Protein AF-A0AAD0M3Y9-F1 (afdb_monomer_lite)

Foldseek 3Di:
DPPPPQAFLLRLLLLLLVVCCVQQHDVQSCVQQNDSNNSSVVLSVLQVVLPFGSVLSNQLSVVVVVDPVLCNHPHDDSVLSNLSSVLCVVQPDDPQLVQCLVVVVVLCVVLPHPLNPVSPDSVSVSSSVNQSRVLSVVCVVLVDDNVLLVVLVVLQCVDPVCPNPHDDSVQSSLSSLCCVLVVHHRLNVLLVVLLDDDPPDDHQLLSVVLNVVLDPCQSYPDDVDPVSSVSSSVSSSVCSVDVDPVSVVPPPPCPPPPPPPDPPVVVVVPD

pLDDT: mean 76.74, std 16.17, range [32.31, 94.5]

Sequence (271 aa):
MNTVNEISLSQACTNISRQFLNRYGAAMFRKLYGEPSNYATELSGCLKRVGITGPEAESLQRWLLTGIKAFAEFPPSFENMVQMGQLLKNFPFTPAQQEILDFWRKVDAIFSQNYGRMWRGGDALIDTLQRERTWLTNLEEMGASREELEATLTKVRACVAFRSYPPNLEQFGDALTALRINDAPLVEDAWLQAISMKPGQAFHPLVKRARGTIGAFDLNVGERDRNSEMRFKQAYLELLRNPSMETLEDQEPTVPVAADYMDTASMLDRL

Radius of gyration: 28.24 Å; chains: 1; bounding box: 56×40×102 Å

Structure (mmCIF, N/CA/C/O backbone):
data_AF-A0AAD0M3Y9-F1
#
_entry.id   AF-A0AAD0M3Y9-F1
#
loop_
_atom_site.group_PDB
_atom_site.id
_atom_site.type_symbol
_atom_site.label_atom_id
_atom_site.label_alt_id
_atom_site.label_comp_id
_atom_site.label_asym_id
_atom_site.label_entity_id
_atom_site.label_seq_id
_atom_site.pdbx_PDB_ins_code
_atom_site.Cartn_x
_atom_site.Cartn_y
_atom_site.Cartn_z
_atom_site.occupancy
_atom_site.B_iso_or_equiv
_atom_site.auth_seq_id
_atom_site.auth_comp_id
_atom_site.auth_asym_id
_atom_site.auth_atom_id
_atom_site.pdbx_PDB_model_num
ATOM 1 N N . MET A 1 1 ? 24.913 27.158 -6.018 1.00 35.34 1 MET A N 1
ATOM 2 C CA . MET A 1 1 ? 23.904 26.669 -6.980 1.00 35.34 1 MET A CA 1
ATOM 3 C C . MET A 1 1 ? 24.470 25.423 -7.642 1.00 35.34 1 MET A C 1
ATOM 5 O O . MET A 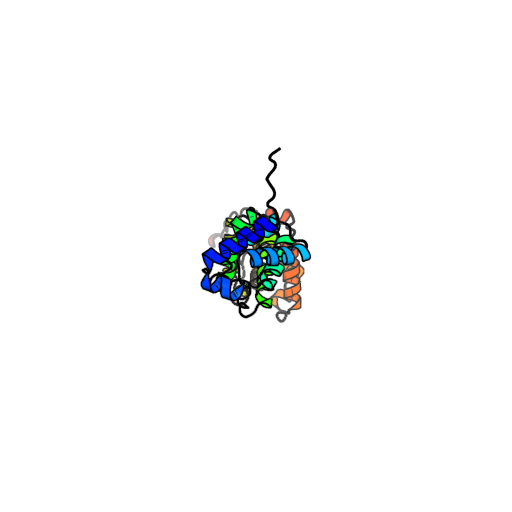1 1 ? 25.298 25.553 -8.531 1.00 35.34 1 MET A O 1
ATOM 9 N N . ASN A 1 2 ? 24.116 24.230 -7.155 1.00 32.31 2 ASN A N 1
ATOM 10 C CA . ASN A 1 2 ? 24.475 22.987 -7.840 1.00 32.31 2 ASN A CA 1
ATOM 11 C C . ASN A 1 2 ? 23.522 22.825 -9.024 1.00 32.31 2 ASN A C 1
ATOM 13 O O . ASN A 1 2 ? 22.359 22.482 -8.835 1.00 32.31 2 ASN A O 1
ATOM 17 N N . THR A 1 3 ? 23.998 23.106 -10.233 1.00 38.38 3 THR A N 1
ATOM 18 C CA . THR A 1 3 ? 23.341 22.668 -11.465 1.00 38.38 3 THR A CA 1
ATOM 19 C C . THR A 1 3 ? 23.450 21.149 -11.520 1.00 38.38 3 THR A C 1
ATOM 21 O O . THR A 1 3 ? 24.455 20.601 -11.972 1.00 38.38 3 THR A O 1
ATOM 24 N N . VAL A 1 4 ? 22.447 20.455 -10.986 1.00 51.84 4 VAL A N 1
ATOM 25 C CA . VAL A 1 4 ? 22.257 19.035 -11.272 1.00 51.84 4 VAL A CA 1
ATOM 26 C C . VAL A 1 4 ? 22.029 18.958 -12.780 1.00 51.84 4 VAL A C 1
ATOM 28 O O . VAL A 1 4 ? 21.064 19.527 -13.279 1.00 51.84 4 VAL A O 1
ATOM 31 N N . ASN A 1 5 ? 22.961 18.354 -13.521 1.00 56.31 5 ASN A N 1
ATOM 32 C CA . ASN A 1 5 ? 22.779 18.113 -14.951 1.00 56.31 5 ASN A CA 1
ATOM 33 C C . ASN A 1 5 ? 21.563 17.198 -15.116 1.00 56.31 5 ASN A C 1
ATOM 35 O O . ASN A 1 5 ? 21.659 15.995 -14.876 1.00 56.31 5 ASN A O 1
ATOM 39 N N . GLU A 1 6 ? 20.423 17.771 -15.494 1.00 77.88 6 GLU A N 1
ATOM 40 C CA . GLU A 1 6 ? 19.227 16.998 -15.798 1.00 77.88 6 GLU A CA 1
ATOM 41 C C . GLU A 1 6 ? 19.517 16.080 -16.989 1.00 77.88 6 GLU A C 1
ATOM 43 O O . GLU A 1 6 ? 19.933 16.515 -18.068 1.00 77.88 6 GLU A O 1
ATOM 48 N N . ILE A 1 7 ? 19.340 14.777 -16.782 1.00 88.38 7 ILE A N 1
ATOM 49 C CA . ILE A 1 7 ? 19.521 13.776 -17.828 1.00 88.38 7 ILE A CA 1
ATOM 50 C C . ILE A 1 7 ? 18.508 14.016 -18.952 1.00 88.38 7 ILE A C 1
ATOM 52 O O . ILE A 1 7 ? 17.321 14.229 -18.709 1.00 88.38 7 ILE A O 1
ATOM 56 N N . SER A 1 8 ? 18.955 13.967 -20.208 1.00 93.44 8 SER A N 1
ATOM 57 C CA . SER A 1 8 ? 18.037 14.061 -21.346 1.00 93.44 8 SER A CA 1
ATOM 58 C C . SER A 1 8 ? 17.221 12.773 -21.501 1.00 93.44 8 SER A C 1
ATOM 60 O O . SER A 1 8 ? 17.705 11.678 -21.208 1.00 93.44 8 SER A O 1
ATOM 62 N N . LEU A 1 9 ? 15.997 12.871 -22.034 1.00 92.44 9 LEU A N 1
ATOM 63 C CA . LEU A 1 9 ? 15.142 11.699 -22.279 1.00 92.44 9 LEU A CA 1
ATOM 64 C C . LEU A 1 9 ? 15.828 10.648 -23.167 1.00 92.44 9 LEU A C 1
ATOM 66 O O . LEU A 1 9 ? 15.751 9.453 -22.893 1.00 92.44 9 LEU A O 1
ATOM 70 N N . SER A 1 10 ? 16.553 11.095 -24.196 1.00 93.00 10 SER A N 1
ATOM 71 C CA . SER A 1 10 ? 17.326 10.214 -25.079 1.00 93.00 10 SER A CA 1
ATOM 72 C C . SER A 1 10 ? 18.419 9.454 -24.317 1.00 93.00 10 SER A C 1
ATOM 74 O O . SER A 1 10 ? 18.584 8.242 -24.485 1.00 93.00 10 SER A O 1
ATOM 76 N N . GLN A 1 11 ? 19.129 10.148 -23.421 1.00 93.62 11 GLN A N 1
ATOM 77 C CA . GLN A 1 11 ? 20.160 9.537 -22.589 1.00 93.62 11 GLN A CA 1
ATOM 78 C C . GLN A 1 11 ? 19.560 8.527 -21.601 1.00 93.62 11 GLN A C 1
ATOM 80 O O . GLN A 1 11 ? 20.089 7.423 -21.467 1.00 93.62 11 GLN A O 1
ATOM 85 N N . ALA A 1 12 ? 18.434 8.859 -20.963 1.00 91.88 12 ALA A N 1
ATOM 86 C CA . ALA A 1 12 ? 17.719 7.948 -20.071 1.00 91.88 12 ALA A CA 1
ATOM 87 C C . ALA A 1 12 ? 17.242 6.681 -20.810 1.00 91.88 12 ALA A C 1
ATOM 89 O O . ALA A 1 12 ? 17.493 5.565 -20.357 1.00 91.88 12 ALA A O 1
ATOM 90 N N . CYS A 1 13 ? 16.656 6.820 -22.005 1.00 93.81 13 CYS A N 1
ATOM 91 C CA . CYS A 1 13 ? 16.215 5.679 -22.819 1.00 93.81 13 CYS A CA 1
ATOM 92 C C . CYS A 1 13 ? 17.384 4.798 -23.286 1.00 93.81 13 CYS A C 1
ATOM 94 O O . CYS A 1 13 ? 17.273 3.571 -23.312 1.00 93.81 13 CYS A O 1
ATOM 96 N N . THR A 1 14 ? 18.529 5.406 -23.602 1.00 94.19 14 THR A N 1
ATOM 97 C CA . THR A 1 14 ? 19.763 4.675 -23.928 1.00 94.19 14 THR A CA 1
ATOM 98 C C . THR A 1 14 ? 20.259 3.861 -22.732 1.00 94.19 14 THR A C 1
ATOM 100 O O . THR A 1 14 ? 20.675 2.710 -22.888 1.00 94.19 14 THR A O 1
ATOM 103 N N . ASN A 1 15 ? 20.181 4.426 -21.526 1.00 93.00 15 ASN A N 1
ATOM 104 C CA . ASN A 1 15 ? 20.549 3.721 -20.303 1.00 93.00 15 ASN A CA 1
ATOM 105 C C . ASN A 1 15 ? 19.604 2.538 -20.023 1.00 93.00 15 ASN A C 1
ATOM 107 O O . ASN A 1 15 ? 20.089 1.444 -19.731 1.00 93.00 15 ASN A O 1
ATOM 111 N N . ILE A 1 16 ? 18.287 2.718 -20.190 1.00 90.94 16 ILE A N 1
ATOM 112 C CA . ILE A 1 16 ? 17.288 1.637 -20.085 1.00 90.94 16 ILE A CA 1
ATOM 113 C C . ILE A 1 16 ? 17.603 0.513 -21.082 1.00 90.94 16 ILE A C 1
ATOM 115 O O . ILE A 1 16 ? 17.679 -0.652 -20.693 1.00 90.94 16 ILE A O 1
ATOM 119 N N . SER A 1 17 ? 17.842 0.862 -22.352 1.00 92.50 17 SER A N 1
ATOM 120 C CA . SER A 1 17 ? 18.190 -0.088 -23.421 1.00 92.50 17 SER A CA 1
ATOM 121 C C . SER A 1 17 ? 19.399 -0.949 -23.049 1.00 92.50 17 SER A C 1
ATOM 123 O O . SER A 1 17 ? 19.336 -2.180 -23.061 1.00 92.50 17 SER A O 1
ATOM 125 N N . ARG A 1 18 ? 20.490 -0.304 -22.613 1.00 91.56 18 ARG A N 1
ATOM 126 C CA . ARG A 1 18 ? 21.714 -0.987 -22.171 1.00 91.56 18 ARG A CA 1
ATOM 127 C C . ARG A 1 18 ? 21.458 -1.919 -20.988 1.00 91.56 18 ARG A C 1
ATOM 129 O O . ARG A 1 18 ? 22.029 -3.003 -20.922 1.00 91.56 18 ARG A O 1
ATOM 136 N N . GLN A 1 19 ? 20.615 -1.515 -20.046 1.00 87.38 19 GLN A N 1
ATOM 137 C CA . GLN A 1 19 ? 20.316 -2.341 -18.881 1.00 87.38 19 GLN A CA 1
ATOM 138 C C . GLN A 1 19 ? 19.479 -3.563 -19.222 1.00 87.38 19 GLN A C 1
ATOM 140 O O . GLN A 1 19 ? 19.767 -4.647 -18.723 1.00 87.38 19 GLN A O 1
ATOM 145 N N . PHE A 1 20 ? 18.482 -3.418 -20.089 1.00 88.25 20 PHE A N 1
ATOM 146 C CA . PHE A 1 20 ? 17.705 -4.558 -20.564 1.00 88.25 20 PHE A CA 1
ATOM 147 C C . PHE A 1 20 ? 18.593 -5.533 -21.331 1.00 88.25 20 PHE A C 1
ATOM 149 O O . PHE A 1 20 ? 18.532 -6.737 -21.089 1.00 88.25 20 PHE A O 1
ATOM 156 N N . LEU A 1 21 ? 19.483 -5.016 -22.179 1.00 89.75 21 LEU A N 1
ATOM 157 C CA . LEU A 1 21 ? 20.470 -5.832 -22.873 1.00 89.75 21 LEU A CA 1
ATOM 158 C C . LEU A 1 21 ? 21.332 -6.647 -21.892 1.00 89.75 21 LEU A C 1
ATOM 160 O O . LEU A 1 21 ? 21.527 -7.843 -22.102 1.00 89.75 21 LEU A O 1
ATOM 164 N N . ASN A 1 22 ? 21.798 -6.023 -20.807 1.00 89.06 22 ASN A N 1
ATOM 165 C CA . ASN A 1 22 ? 22.599 -6.690 -19.778 1.00 89.06 22 ASN A CA 1
ATOM 166 C C . ASN A 1 22 ? 21.795 -7.714 -18.960 1.00 89.06 22 ASN A C 1
ATOM 168 O O . ASN A 1 22 ? 22.325 -8.766 -18.620 1.00 89.06 22 ASN A O 1
ATOM 172 N N . ARG A 1 23 ? 20.533 -7.411 -18.632 1.00 85.44 23 ARG A N 1
ATOM 173 C CA . ARG A 1 23 ? 19.686 -8.253 -17.773 1.00 85.44 23 ARG A CA 1
ATOM 174 C C . ARG A 1 23 ? 19.158 -9.493 -18.489 1.00 85.44 23 ARG A C 1
ATOM 176 O O . ARG A 1 23 ? 19.208 -10.578 -17.925 1.00 85.44 23 ARG A O 1
ATOM 183 N N . TYR A 1 24 ? 18.643 -9.330 -19.706 1.00 86.44 24 TYR A N 1
ATOM 184 C CA . TYR A 1 24 ? 17.972 -10.405 -20.452 1.00 86.44 24 TYR A CA 1
ATOM 185 C C . TYR A 1 24 ? 18.880 -11.060 -21.504 1.00 86.44 24 TYR A C 1
ATOM 187 O O . TYR A 1 24 ? 18.538 -12.092 -22.080 1.00 86.44 24 TYR A O 1
ATOM 195 N N . GLY A 1 25 ? 20.050 -10.469 -21.759 1.00 89.44 25 GLY A N 1
ATOM 196 C CA . GLY A 1 25 ? 21.014 -10.940 -22.743 1.00 89.44 25 GLY A CA 1
ATOM 197 C C . GLY A 1 25 ? 20.694 -10.505 -24.177 1.00 89.44 25 GLY A C 1
ATOM 198 O O . GLY A 1 25 ? 19.547 -10.272 -24.565 1.00 89.44 25 GLY A O 1
ATOM 199 N N . ALA A 1 26 ? 21.741 -10.434 -25.006 1.00 91.19 26 ALA A N 1
ATOM 200 C CA . ALA A 1 26 ? 21.662 -9.905 -26.370 1.00 91.19 26 ALA A CA 1
ATOM 201 C C . ALA A 1 26 ? 20.715 -10.675 -27.298 1.00 91.19 26 ALA A C 1
ATOM 203 O O . ALA A 1 26 ? 20.022 -10.062 -28.109 1.00 91.19 26 ALA A O 1
ATOM 204 N N . ALA A 1 27 ? 20.661 -12.003 -27.176 1.00 90.06 27 ALA A N 1
ATOM 205 C CA . ALA A 1 27 ? 19.817 -12.835 -28.028 1.00 90.06 27 ALA A CA 1
ATOM 206 C C . ALA A 1 27 ? 18.321 -12.590 -27.773 1.00 90.06 27 ALA A C 1
ATOM 208 O O . ALA A 1 27 ? 17.559 -12.386 -28.717 1.00 90.06 27 ALA A O 1
ATOM 209 N N . MET A 1 28 ? 17.906 -12.565 -26.502 1.00 87.56 28 MET A N 1
ATOM 210 C CA . MET A 1 28 ? 16.514 -12.301 -26.132 1.00 87.56 28 MET A CA 1
ATOM 211 C C . MET A 1 28 ? 16.130 -10.853 -26.436 1.00 87.56 28 MET A C 1
ATOM 213 O O . MET A 1 28 ? 15.077 -10.618 -27.022 1.00 87.56 28 MET A O 1
ATOM 217 N N . PHE A 1 29 ? 17.004 -9.899 -26.101 1.00 89.88 29 PHE A N 1
ATOM 218 C CA . PHE A 1 29 ? 16.763 -8.484 -26.364 1.00 89.88 29 PHE A CA 1
ATOM 219 C C . PHE A 1 29 ? 16.508 -8.228 -27.852 1.00 89.88 29 PHE A C 1
ATOM 221 O O . PHE A 1 29 ? 15.470 -7.676 -28.207 1.00 89.88 29 PHE A O 1
ATOM 228 N N . ARG A 1 30 ? 17.405 -8.691 -28.735 1.00 91.44 30 ARG A N 1
ATOM 229 C CA . ARG A 1 30 ? 17.252 -8.484 -30.183 1.00 91.44 30 ARG A CA 1
ATOM 230 C C . ARG A 1 30 ? 16.012 -9.159 -30.749 1.00 91.44 30 ARG A C 1
ATOM 232 O O . ARG A 1 30 ? 15.380 -8.607 -31.640 1.00 91.44 30 ARG A O 1
ATOM 239 N N . LYS A 1 31 ? 15.642 -10.328 -30.219 1.00 90.00 31 LYS A N 1
ATOM 240 C CA . LYS A 1 31 ? 14.425 -11.034 -30.635 1.00 90.00 31 LYS A CA 1
ATOM 241 C C . LYS A 1 31 ? 13.154 -10.233 -30.329 1.00 90.00 31 LYS A C 1
ATOM 243 O O . LYS A 1 31 ? 12.201 -10.321 -31.092 1.00 90.00 31 LYS A O 1
ATOM 248 N N . LEU A 1 32 ? 13.131 -9.502 -29.217 1.00 85.25 32 LEU A N 1
ATOM 249 C CA . LEU A 1 32 ? 11.937 -8.800 -28.738 1.00 85.25 32 LEU A CA 1
ATOM 250 C C . LEU A 1 32 ? 11.884 -7.331 -29.170 1.00 85.25 32 LEU A C 1
ATOM 252 O O . LEU A 1 32 ? 10.802 -6.820 -29.433 1.00 85.25 32 LEU A O 1
ATOM 256 N N . TYR A 1 33 ? 13.037 -6.669 -29.258 1.00 88.00 33 TYR A N 1
ATOM 257 C CA . TYR A 1 33 ? 13.138 -5.217 -29.440 1.00 88.00 33 TYR A CA 1
ATOM 258 C C . TYR A 1 33 ? 13.998 -4.794 -30.634 1.00 88.00 33 TYR A C 1
ATOM 260 O O . TYR A 1 33 ? 14.104 -3.604 -30.924 1.00 88.00 33 TYR A O 1
ATOM 268 N N . GLY A 1 34 ? 14.643 -5.739 -31.320 1.00 90.31 34 GLY A N 1
ATOM 269 C CA . GLY A 1 34 ? 15.602 -5.429 -32.375 1.00 90.31 34 GLY A CA 1
ATOM 270 C C . GLY A 1 34 ? 16.886 -4.792 -31.836 1.00 90.31 34 GLY A C 1
ATOM 271 O O . GLY A 1 34 ? 17.394 -5.155 -30.772 1.00 90.31 34 GLY A O 1
ATOM 272 N N . GLU A 1 35 ? 17.460 -3.863 -32.599 1.00 92.88 35 GLU A N 1
ATOM 273 C CA . GLU A 1 35 ? 18.745 -3.262 -32.240 1.00 92.88 35 GLU A CA 1
ATOM 274 C C . GLU A 1 35 ? 18.626 -2.272 -31.062 1.00 92.88 35 GLU A C 1
ATOM 276 O O . GLU A 1 35 ? 17.707 -1.447 -31.044 1.00 92.88 35 GLU A O 1
ATOM 281 N N . PRO A 1 36 ? 19.575 -2.276 -30.100 1.00 90.62 36 PRO A N 1
ATOM 282 C CA . PRO A 1 36 ? 19.512 -1.432 -28.900 1.00 90.62 36 PRO A CA 1
ATOM 283 C C . PRO A 1 36 ? 19.364 0.070 -29.165 1.00 90.62 36 PRO A C 1
ATOM 285 O O . PRO A 1 36 ? 18.693 0.763 -28.395 1.00 90.62 36 PRO A O 1
ATOM 288 N N . SER A 1 37 ? 19.984 0.577 -30.235 1.00 90.38 37 SER A N 1
ATOM 289 C CA . SER A 1 37 ? 19.863 1.978 -30.652 1.00 90.38 37 SER A CA 1
ATOM 290 C C . SER A 1 37 ? 18.444 2.306 -31.106 1.00 90.38 37 SER A C 1
ATOM 292 O O . SER A 1 37 ? 17.887 3.315 -30.683 1.00 90.38 37 SER A O 1
ATOM 294 N N . ASN A 1 38 ? 17.841 1.424 -31.906 1.00 92.19 38 ASN A N 1
ATOM 295 C CA . ASN A 1 38 ? 16.496 1.610 -32.441 1.00 92.19 38 ASN A CA 1
ATOM 296 C C . ASN A 1 38 ? 15.463 1.549 -31.316 1.00 92.19 38 ASN A C 1
ATOM 298 O O . ASN A 1 38 ? 14.618 2.435 -31.226 1.00 92.19 38 ASN A O 1
ATOM 302 N N . TYR A 1 39 ? 15.609 0.586 -30.400 1.00 92.44 39 TYR A N 1
ATOM 303 C CA . TYR A 1 39 ? 14.780 0.503 -29.200 1.00 92.44 39 TYR A CA 1
ATOM 304 C C . TYR A 1 39 ? 14.843 1.790 -28.366 1.00 92.44 39 TYR A C 1
ATOM 306 O O . TYR A 1 39 ? 13.808 2.312 -27.958 1.00 92.44 39 TYR A O 1
ATOM 314 N N . ALA A 1 40 ? 16.040 2.339 -28.124 1.00 92.94 40 ALA A N 1
ATOM 315 C CA . ALA A 1 40 ? 16.189 3.567 -27.341 1.00 92.94 40 ALA A CA 1
ATOM 316 C C . ALA A 1 40 ? 15.513 4.771 -28.021 1.00 92.94 40 ALA A C 1
ATOM 318 O O . ALA A 1 40 ? 14.865 5.578 -27.348 1.00 92.94 40 ALA A O 1
ATOM 319 N N . THR A 1 41 ? 15.633 4.886 -29.347 1.00 94.38 41 THR A N 1
ATOM 320 C CA . THR A 1 41 ? 14.965 5.931 -30.134 1.00 94.38 41 THR A CA 1
ATOM 321 C C . THR A 1 41 ? 13.446 5.784 -30.096 1.00 94.38 41 THR A C 1
ATOM 323 O O . THR A 1 41 ? 12.743 6.767 -29.855 1.00 94.38 41 THR A O 1
ATOM 326 N N . GLU A 1 42 ? 12.936 4.570 -30.287 1.00 93.81 42 GLU A N 1
ATOM 327 C CA . GLU A 1 42 ? 11.503 4.282 -30.269 1.00 93.81 42 GLU A CA 1
ATOM 328 C C . GLU A 1 42 ? 10.897 4.516 -28.880 1.00 93.81 42 GLU A C 1
ATOM 330 O O . GLU A 1 42 ? 9.892 5.219 -28.758 1.00 93.81 42 GLU A O 1
ATOM 335 N N . LEU A 1 43 ? 11.563 4.041 -27.820 1.00 93.38 43 LEU A N 1
ATOM 336 C CA . LEU A 1 43 ? 11.157 4.282 -26.435 1.00 93.38 43 LEU A CA 1
ATOM 337 C C . LEU A 1 43 ? 11.087 5.782 -26.141 1.00 93.38 43 LEU A C 1
ATOM 339 O O . LEU A 1 43 ? 10.083 6.259 -25.618 1.00 93.38 43 LEU A O 1
ATOM 343 N N . SER A 1 44 ? 12.120 6.535 -26.525 1.00 94.50 44 SER A N 1
ATOM 344 C CA . SER A 1 44 ? 12.159 7.992 -26.362 1.00 94.50 44 SER A CA 1
ATOM 345 C C . SER A 1 44 ? 10.979 8.670 -27.064 1.00 94.50 44 SER A C 1
ATOM 347 O O . SER A 1 44 ? 10.317 9.526 -26.477 1.00 94.50 44 SER A O 1
ATOM 349 N N . GLY A 1 45 ? 10.638 8.240 -28.285 1.00 93.06 45 GLY A N 1
ATOM 350 C CA . GLY A 1 45 ? 9.460 8.725 -29.009 1.00 93.06 45 GLY A CA 1
ATOM 351 C C . GLY A 1 45 ? 8.136 8.395 -28.310 1.00 93.06 45 GLY A C 1
ATOM 352 O O . GLY A 1 45 ? 7.248 9.245 -28.227 1.00 93.06 45 GLY A O 1
ATOM 353 N N . CYS A 1 46 ? 7.992 7.183 -27.775 1.00 92.81 46 CYS A N 1
ATOM 354 C CA . CYS A 1 46 ? 6.817 6.757 -27.011 1.00 92.81 46 CYS A CA 1
ATOM 355 C C . CYS A 1 46 ? 6.646 7.558 -25.713 1.00 92.81 46 CYS A C 1
ATOM 357 O O . CYS A 1 46 ? 5.579 8.128 -25.490 1.00 92.81 46 CYS A O 1
ATOM 359 N N . LEU A 1 47 ? 7.700 7.673 -24.903 1.00 93.25 47 LEU A N 1
ATOM 360 C CA . LEU A 1 47 ? 7.678 8.413 -23.639 1.00 93.25 47 LEU A CA 1
ATOM 361 C C . LEU A 1 47 ? 7.453 9.917 -23.865 1.00 93.25 47 LEU A C 1
ATOM 363 O O . LEU A 1 47 ? 6.654 10.542 -23.168 1.00 93.25 47 LEU A O 1
ATOM 367 N N . LYS A 1 48 ? 8.064 10.500 -24.905 1.00 93.75 48 LYS A N 1
ATOM 368 C CA . LYS A 1 48 ? 7.859 11.912 -25.258 1.00 93.75 48 LYS A CA 1
ATOM 369 C C . LYS A 1 48 ? 6.400 12.220 -25.607 1.00 93.75 48 LYS A C 1
ATOM 371 O O . LYS A 1 48 ? 5.901 13.275 -25.224 1.00 93.75 48 LYS A O 1
ATOM 376 N N . ARG A 1 49 ? 5.704 11.315 -26.309 1.00 92.56 49 ARG A N 1
ATOM 377 C CA . ARG A 1 49 ? 4.289 11.497 -26.696 1.00 92.56 49 ARG A CA 1
ATOM 378 C C . ARG A 1 49 ? 3.345 11.592 -25.499 1.00 92.56 49 ARG A C 1
ATOM 380 O O . ARG A 1 49 ? 2.351 12.301 -25.583 1.00 92.56 49 ARG A O 1
ATOM 387 N N . VAL A 1 50 ? 3.670 10.928 -24.394 1.00 90.31 50 VAL A N 1
ATOM 388 C CA . VAL A 1 50 ? 2.900 11.002 -23.140 1.00 90.31 50 VAL A CA 1
ATOM 389 C C . VAL A 1 50 ? 3.446 12.053 -22.164 1.00 90.31 50 VAL A C 1
ATOM 391 O O . VAL A 1 50 ? 3.022 12.132 -21.011 1.00 90.31 50 VAL A O 1
ATOM 394 N N . GLY A 1 51 ? 4.379 12.889 -22.629 1.00 90.56 51 GLY A N 1
ATOM 395 C CA . GLY A 1 51 ? 4.940 13.998 -21.868 1.00 90.56 51 GLY A CA 1
ATOM 396 C C . GLY A 1 51 ? 5.869 13.569 -20.736 1.00 90.56 51 GLY A C 1
ATOM 397 O O . GLY A 1 51 ? 5.919 14.280 -19.735 1.00 90.56 51 GLY A O 1
ATOM 398 N N . ILE A 1 52 ? 6.549 12.425 -20.863 1.00 91.31 52 ILE A N 1
ATOM 399 C CA . ILE A 1 52 ? 7.539 11.973 -19.880 1.00 91.31 52 ILE A CA 1
ATOM 400 C C . ILE A 1 52 ? 8.879 12.680 -20.107 1.00 91.31 52 ILE A C 1
ATOM 402 O O . ILE A 1 52 ? 9.367 12.764 -21.238 1.00 91.31 52 ILE A O 1
ATOM 406 N N . THR A 1 53 ? 9.479 13.179 -19.030 1.00 91.56 53 THR A N 1
ATOM 407 C CA . THR A 1 53 ? 10.764 13.891 -19.034 1.00 91.56 53 THR A CA 1
ATOM 408 C C . THR A 1 53 ? 11.955 12.950 -18.813 1.00 91.56 53 THR A C 1
ATOM 410 O O . THR A 1 53 ? 11.807 11.771 -18.490 1.00 91.56 53 THR A O 1
ATOM 413 N N . GLY A 1 54 ? 13.176 13.454 -19.009 1.00 89.06 54 GLY A N 1
ATOM 414 C CA . GLY A 1 54 ? 14.391 12.674 -18.756 1.00 89.06 54 GLY A CA 1
ATOM 415 C C . GLY A 1 54 ? 14.539 12.204 -17.300 1.00 89.06 54 GLY A C 1
ATOM 416 O O . GLY A 1 54 ? 14.762 11.008 -17.105 1.00 89.06 54 GLY A O 1
ATOM 417 N N . PRO A 1 55 ? 14.342 13.070 -16.287 1.00 88.44 55 PRO A N 1
ATOM 418 C CA . PRO A 1 55 ? 14.338 12.658 -14.878 1.00 88.44 55 PRO A CA 1
ATOM 419 C C . PRO A 1 55 ? 13.266 11.610 -14.531 1.00 88.44 55 PRO A C 1
ATOM 421 O O . PRO A 1 55 ? 13.509 10.690 -13.746 1.00 88.44 55 PRO A O 1
ATOM 424 N N . GLU A 1 56 ? 12.084 11.695 -15.144 1.00 87.44 56 GLU A N 1
ATOM 425 C CA . GLU A 1 56 ? 11.019 10.695 -14.974 1.00 87.44 56 GLU A CA 1
ATOM 426 C C . GLU A 1 56 ? 11.402 9.347 -15.609 1.00 87.44 56 GLU A C 1
ATOM 428 O O . GLU A 1 56 ? 11.203 8.291 -15.007 1.00 87.44 56 GLU A O 1
ATOM 433 N N . ALA A 1 57 ? 12.026 9.363 -16.791 1.00 89.00 57 ALA A N 1
ATOM 434 C CA . ALA A 1 57 ? 12.545 8.155 -17.432 1.00 89.00 57 ALA A CA 1
ATOM 435 C C . ALA A 1 57 ? 13.722 7.534 -16.654 1.00 89.00 57 ALA A C 1
ATOM 437 O O . ALA A 1 57 ? 13.862 6.312 -16.606 1.00 89.00 57 ALA A O 1
ATOM 438 N N . GLU A 1 58 ? 14.553 8.345 -16.001 1.00 87.25 58 GLU A N 1
ATOM 439 C CA . GLU A 1 58 ? 15.591 7.854 -15.092 1.00 87.25 58 GLU A CA 1
ATOM 440 C C . GLU A 1 58 ? 14.983 7.207 -13.837 1.00 87.25 58 GLU A C 1
ATOM 442 O O . GLU A 1 58 ? 15.434 6.148 -13.397 1.00 87.25 58 GLU A O 1
ATOM 447 N N . SER A 1 59 ? 13.911 7.784 -13.293 1.00 81.44 59 SER A N 1
ATOM 448 C CA . SER A 1 59 ? 13.142 7.165 -12.206 1.00 81.44 59 SER A CA 1
ATOM 449 C C . SER A 1 59 ? 12.541 5.819 -12.633 1.00 81.44 59 SER A C 1
ATOM 451 O O . SER A 1 59 ? 12.647 4.838 -11.893 1.00 81.44 59 SER A O 1
ATOM 453 N N . LEU A 1 60 ? 12.006 5.728 -13.859 1.00 83.62 60 LEU A N 1
ATOM 454 C CA . LEU A 1 60 ? 11.533 4.471 -14.456 1.00 83.62 60 LEU A CA 1
ATOM 455 C C . LEU A 1 60 ? 12.645 3.426 -14.544 1.00 83.62 60 LEU A C 1
ATOM 457 O O . LEU A 1 60 ? 12.449 2.275 -14.152 1.00 83.62 60 LEU A O 1
ATOM 461 N N . GLN A 1 61 ? 13.829 3.832 -14.996 1.00 82.19 61 GLN A N 1
ATOM 462 C CA . GLN A 1 61 ? 15.005 2.973 -15.045 1.00 82.19 61 GLN A CA 1
ATOM 463 C C . GLN A 1 61 ? 15.364 2.420 -13.658 1.00 82.19 61 GLN A C 1
ATOM 465 O O . GLN A 1 61 ? 15.501 1.207 -13.498 1.00 82.19 61 GLN A O 1
ATOM 470 N N . ARG A 1 62 ? 15.499 3.286 -12.643 1.00 77.69 62 ARG A N 1
ATOM 471 C CA . ARG A 1 62 ? 15.838 2.865 -11.270 1.00 77.69 62 ARG A CA 1
ATOM 472 C C . ARG A 1 62 ? 14.809 1.889 -10.710 1.00 77.69 62 ARG A C 1
ATOM 474 O O . ARG A 1 62 ? 15.176 0.920 -10.054 1.00 77.69 62 ARG A O 1
ATOM 481 N N . TRP A 1 63 ? 13.535 2.096 -11.011 1.00 73.81 63 TRP A N 1
ATOM 482 C CA . TRP A 1 63 ? 12.474 1.223 -10.530 1.00 73.81 63 TRP A CA 1
ATOM 483 C C . TRP A 1 63 ? 12.464 -0.157 -11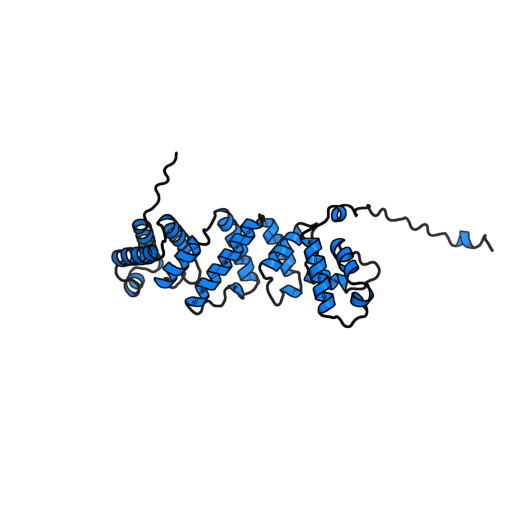.202 1.00 73.81 63 TRP A C 1
ATOM 485 O O . TRP A 1 63 ? 12.279 -1.180 -10.544 1.00 73.81 63 TRP A O 1
ATOM 495 N N . LEU A 1 64 ? 12.775 -0.228 -12.497 1.00 71.81 64 LEU A N 1
ATOM 496 C CA . LEU A 1 64 ? 12.987 -1.510 -13.176 1.00 71.81 64 LEU A CA 1
ATOM 497 C C . LEU A 1 64 ? 14.163 -2.298 -12.558 1.00 71.81 64 LEU A C 1
ATOM 499 O O . LEU A 1 64 ? 14.147 -3.535 -12.549 1.00 71.81 64 LEU A O 1
ATOM 503 N N . LEU A 1 65 ? 15.160 -1.601 -11.996 1.00 64.44 65 LEU A N 1
ATOM 504 C CA . LEU A 1 65 ? 16.314 -2.198 -11.309 1.00 64.44 65 LEU A CA 1
ATOM 505 C C . LEU A 1 65 ? 16.004 -2.700 -9.897 1.00 64.44 65 LEU A C 1
ATOM 507 O O . LEU A 1 65 ? 16.568 -3.716 -9.500 1.00 64.44 65 LEU A O 1
ATOM 511 N N . THR A 1 66 ? 15.089 -2.062 -9.159 1.00 63.16 66 THR A N 1
ATOM 512 C CA . THR A 1 66 ? 14.674 -2.528 -7.818 1.00 63.16 66 THR A CA 1
ATOM 513 C C . THR A 1 66 ? 13.761 -3.759 -7.856 1.00 63.16 66 THR A C 1
ATOM 515 O O . THR A 1 66 ? 13.311 -4.244 -6.811 1.00 63.16 66 THR A O 1
ATOM 518 N N . GLY A 1 67 ? 13.557 -4.314 -9.055 1.00 53.88 67 GLY A N 1
ATOM 519 C CA . GLY A 1 67 ? 13.081 -5.671 -9.267 1.00 53.88 67 GLY A CA 1
ATOM 520 C C . GLY A 1 67 ? 11.576 -5.796 -9.103 1.00 53.88 67 GLY A C 1
ATOM 521 O O . GLY A 1 67 ? 11.104 -6.441 -8.169 1.00 53.88 67 GLY A O 1
ATOM 522 N N . ILE A 1 68 ? 10.815 -5.252 -10.052 1.00 61.22 68 ILE A N 1
ATOM 523 C CA . ILE A 1 68 ? 9.432 -5.696 -10.252 1.00 61.22 68 ILE A CA 1
ATOM 524 C C . ILE A 1 68 ? 9.505 -7.180 -10.631 1.00 61.22 68 ILE A C 1
ATOM 526 O O . ILE A 1 68 ? 10.030 -7.517 -11.693 1.00 61.22 68 ILE A O 1
ATOM 530 N N . LYS A 1 69 ? 9.017 -8.076 -9.761 1.00 61.75 69 LYS A N 1
ATOM 531 C CA . LYS A 1 69 ? 9.136 -9.536 -9.947 1.00 61.75 69 LYS A CA 1
ATOM 532 C C . LYS A 1 69 ? 8.609 -10.014 -11.307 1.00 61.75 69 LYS A C 1
ATOM 534 O O . LYS A 1 69 ? 9.218 -10.907 -11.884 1.00 61.75 69 LYS A O 1
ATOM 539 N N . ALA A 1 70 ? 7.561 -9.385 -11.852 1.00 62.28 70 ALA A N 1
ATOM 540 C CA . ALA A 1 70 ? 7.059 -9.676 -13.204 1.00 62.28 70 ALA A CA 1
ATOM 541 C C . ALA A 1 70 ? 8.126 -9.576 -14.296 1.00 62.28 70 ALA A C 1
ATOM 543 O O . ALA A 1 70 ? 8.103 -10.350 -15.247 1.00 62.28 70 ALA A O 1
ATOM 544 N N . PHE A 1 71 ? 9.058 -8.632 -14.151 1.00 70.19 71 PHE A N 1
ATOM 545 C CA . PHE A 1 71 ? 10.119 -8.381 -15.119 1.00 70.19 71 PHE A CA 1
ATOM 546 C C . PHE A 1 71 ? 11.460 -8.970 -14.680 1.00 70.19 71 PHE A C 1
ATOM 548 O O . PHE A 1 71 ? 12.521 -8.591 -15.168 1.00 70.19 71 PHE A O 1
ATOM 555 N N . ALA A 1 72 ? 11.450 -9.898 -13.721 1.00 67.38 72 ALA A N 1
ATOM 556 C CA . ALA A 1 72 ? 12.648 -10.657 -13.402 1.00 67.38 72 ALA A CA 1
ATOM 557 C C . ALA A 1 72 ? 13.045 -11.575 -14.559 1.00 67.38 72 ALA A C 1
ATOM 559 O O . ALA A 1 72 ? 14.223 -11.637 -14.903 1.00 67.38 72 ALA A O 1
ATOM 560 N N . GLU A 1 73 ? 12.051 -12.221 -15.165 1.00 67.31 73 GLU A N 1
ATOM 561 C CA . GLU A 1 73 ? 12.240 -13.267 -16.170 1.00 67.31 73 GLU A CA 1
ATOM 562 C C . GLU A 1 73 ? 11.977 -12.768 -17.595 1.00 67.31 73 GLU A C 1
ATOM 564 O O . GLU A 1 73 ? 12.702 -13.141 -18.516 1.00 67.31 73 GLU A O 1
ATOM 569 N N . PHE A 1 74 ? 10.981 -11.891 -17.780 1.00 73.81 74 PHE A N 1
ATOM 570 C CA . PHE A 1 74 ? 10.572 -11.393 -19.094 1.00 73.81 74 PHE A CA 1
ATOM 571 C C . PHE A 1 74 ? 10.643 -9.869 -19.164 1.00 73.81 74 PHE A C 1
ATOM 573 O O . PHE A 1 74 ? 10.212 -9.195 -18.232 1.00 73.81 74 PHE A O 1
ATOM 580 N N . PRO A 1 75 ? 11.143 -9.290 -20.260 1.00 75.88 75 PRO A N 1
ATOM 581 C CA . PRO A 1 75 ? 11.233 -7.845 -20.368 1.00 75.88 75 PRO A CA 1
ATOM 582 C C . PRO A 1 75 ? 9.857 -7.201 -20.663 1.00 75.88 75 PRO A C 1
ATOM 584 O O . PRO A 1 75 ? 9.003 -7.823 -21.301 1.00 75.88 75 PRO A O 1
ATOM 587 N N . PRO A 1 76 ? 9.607 -5.961 -20.196 1.00 80.81 76 PRO A N 1
ATOM 588 C CA . PRO A 1 76 ? 8.334 -5.260 -20.398 1.00 80.81 76 PRO A CA 1
ATOM 589 C C . PRO A 1 76 ? 8.123 -4.813 -21.853 1.00 80.81 76 PRO A C 1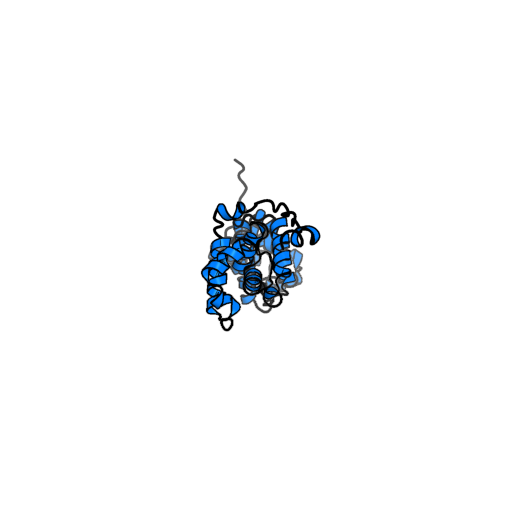
ATOM 591 O O . PRO A 1 76 ? 9.063 -4.383 -22.520 1.00 80.81 76 PRO A O 1
ATOM 594 N N . SER A 1 77 ? 6.883 -4.836 -22.349 1.00 83.94 77 SER A N 1
ATOM 595 C CA . SER A 1 77 ? 6.545 -4.241 -23.654 1.00 83.94 77 SER A CA 1
ATOM 596 C C . SER A 1 77 ? 6.702 -2.709 -23.639 1.00 83.94 77 SER A C 1
ATOM 598 O O . SER A 1 77 ? 6.743 -2.087 -22.576 1.00 83.94 77 SER A O 1
ATOM 600 N N . PHE A 1 78 ? 6.740 -2.073 -24.816 1.00 83.50 78 PHE A N 1
ATOM 601 C CA . PHE A 1 78 ? 6.715 -0.606 -24.911 1.00 83.50 78 PHE A CA 1
ATOM 602 C C . PHE A 1 78 ? 5.478 0.007 -24.252 1.00 83.50 78 PHE A C 1
ATOM 604 O O . PHE A 1 78 ? 5.577 1.049 -23.612 1.00 83.50 78 PHE A O 1
ATOM 611 N N . GLU A 1 79 ? 4.329 -0.650 -24.384 1.00 83.00 79 GLU A N 1
ATOM 612 C CA . GLU A 1 79 ? 3.086 -0.231 -23.742 1.00 83.00 79 GLU A CA 1
ATOM 613 C C . GLU A 1 79 ? 3.219 -0.244 -22.216 1.00 83.00 79 GLU A C 1
ATOM 615 O O . GLU A 1 79 ? 2.967 0.780 -21.580 1.00 83.00 79 GLU A O 1
ATOM 620 N N . ASN A 1 80 ? 3.755 -1.330 -21.646 1.00 80.81 80 ASN A N 1
ATOM 621 C CA . ASN A 1 80 ? 4.036 -1.410 -20.212 1.00 80.81 80 ASN A CA 1
ATOM 622 C C . ASN A 1 80 ? 4.987 -0.283 -19.781 1.00 80.81 80 ASN A C 1
ATOM 624 O O . ASN A 1 80 ? 4.780 0.341 -18.746 1.00 80.81 80 ASN A O 1
ATOM 628 N N . MET A 1 81 ? 6.030 -0.000 -20.570 1.00 84.94 81 MET A N 1
ATOM 629 C CA . MET A 1 81 ? 6.994 1.070 -20.281 1.00 84.94 81 MET A CA 1
ATOM 630 C C . MET A 1 81 ? 6.343 2.458 -20.268 1.00 84.94 81 MET A C 1
ATOM 632 O O . MET A 1 81 ? 6.655 3.270 -19.398 1.00 84.94 81 MET A O 1
ATOM 636 N N . VAL A 1 82 ? 5.427 2.725 -21.200 1.00 86.25 82 VAL A N 1
ATOM 637 C CA . VAL A 1 82 ? 4.666 3.980 -21.259 1.00 86.25 82 VAL A CA 1
ATOM 638 C C . VAL A 1 82 ? 3.727 4.106 -20.062 1.00 86.25 82 VAL A C 1
ATOM 640 O O . VAL A 1 82 ? 3.760 5.129 -19.380 1.00 86.25 82 VAL A O 1
ATOM 643 N N . GLN A 1 83 ? 2.945 3.068 -19.767 1.00 82.31 83 GLN A N 1
ATOM 644 C CA . GLN A 1 83 ? 2.003 3.056 -18.644 1.00 82.31 83 GLN A CA 1
ATOM 645 C C . GLN A 1 83 ? 2.729 3.208 -17.296 1.00 82.31 83 GLN A C 1
ATOM 647 O O . GLN A 1 83 ? 2.338 4.022 -16.460 1.00 82.31 83 GLN A O 1
ATOM 652 N N . MET A 1 84 ? 3.844 2.495 -17.102 1.00 80.19 84 MET A N 1
ATOM 653 C CA . MET A 1 84 ? 4.706 2.639 -15.922 1.00 80.19 84 MET A CA 1
ATOM 654 C C . MET A 1 84 ? 5.329 4.032 -15.819 1.00 80.19 84 MET A C 1
ATOM 656 O O . MET A 1 84 ? 5.433 4.590 -14.729 1.00 80.19 84 MET A O 1
ATOM 660 N N . GLY A 1 85 ? 5.745 4.610 -16.943 1.00 84.44 85 GLY A N 1
ATOM 661 C CA . GLY A 1 85 ? 6.279 5.963 -16.970 1.00 84.44 85 GLY A CA 1
ATOM 662 C C . GLY A 1 85 ? 5.232 7.018 -16.595 1.00 84.44 85 GLY A C 1
ATOM 663 O O . GLY A 1 85 ? 5.520 7.908 -15.799 1.00 84.44 85 GLY A O 1
ATOM 664 N N . GLN A 1 86 ? 3.998 6.892 -17.093 1.00 84.00 86 GLN A N 1
ATOM 665 C CA . GLN A 1 86 ? 2.880 7.761 -16.700 1.00 84.00 86 GLN A CA 1
ATOM 666 C C . GLN A 1 86 ? 2.544 7.611 -15.215 1.00 84.00 86 GLN A C 1
ATOM 668 O O . GLN A 1 86 ? 2.287 8.602 -14.534 1.00 84.00 86 GLN A O 1
ATOM 673 N N . LEU A 1 87 ? 2.594 6.379 -14.702 1.00 78.00 87 LEU A N 1
ATOM 674 C CA . LEU A 1 87 ? 2.395 6.102 -13.287 1.00 78.00 87 LEU A CA 1
ATOM 675 C C . LEU A 1 87 ? 3.419 6.837 -12.417 1.00 78.00 87 LEU A C 1
ATOM 677 O O . LEU A 1 87 ? 3.037 7.521 -11.476 1.00 78.00 87 LEU A O 1
ATOM 681 N N . LEU A 1 88 ? 4.706 6.717 -12.744 1.00 76.44 88 LEU A N 1
ATOM 682 C CA . LEU A 1 88 ? 5.790 7.358 -11.994 1.00 76.44 88 LEU A CA 1
ATOM 683 C C . LEU A 1 88 ? 5.758 8.880 -12.086 1.00 76.44 88 LEU A C 1
ATOM 685 O O . LEU A 1 88 ? 6.140 9.557 -11.140 1.00 76.44 88 LEU A O 1
ATOM 689 N N . LYS A 1 89 ? 5.296 9.418 -13.214 1.00 82.88 89 LYS A N 1
ATOM 690 C CA . LYS A 1 89 ? 5.074 10.853 -13.366 1.00 82.88 89 LYS A CA 1
ATOM 691 C C . LYS A 1 89 ? 3.979 11.359 -12.425 1.00 82.88 89 LYS A C 1
ATOM 693 O O . LYS A 1 89 ? 4.141 12.406 -11.810 1.00 82.88 89 LYS A O 1
ATOM 698 N N . ASN A 1 90 ? 2.875 10.622 -12.314 1.00 78.88 90 ASN A N 1
ATOM 699 C CA . ASN A 1 90 ? 1.747 11.006 -11.463 1.00 78.88 90 ASN A CA 1
ATOM 700 C C . ASN A 1 90 ? 2.012 10.725 -9.974 1.00 78.88 90 ASN A C 1
ATOM 702 O O . ASN A 1 90 ? 1.492 11.433 -9.119 1.00 78.88 90 ASN A O 1
ATOM 706 N N . PHE A 1 91 ? 2.823 9.707 -9.676 1.00 72.44 91 PHE A N 1
ATOM 707 C CA . PHE A 1 91 ? 3.168 9.262 -8.326 1.00 72.44 91 PHE A CA 1
ATOM 708 C C . PHE A 1 91 ? 4.688 9.046 -8.220 1.00 72.44 91 PHE A C 1
ATOM 710 O O . PHE A 1 91 ? 5.161 7.902 -8.300 1.00 72.44 91 PHE A O 1
ATOM 717 N N . PRO A 1 92 ? 5.476 10.132 -8.101 1.00 73.12 92 PRO A N 1
ATOM 718 C CA . PRO A 1 92 ? 6.930 10.050 -8.056 1.00 73.12 92 PRO A CA 1
ATOM 719 C C . PRO A 1 92 ? 7.406 9.330 -6.796 1.00 73.12 92 PRO A C 1
ATOM 721 O O . PRO A 1 92 ? 6.844 9.490 -5.714 1.00 73.12 92 PRO A O 1
ATOM 724 N N . PHE A 1 93 ? 8.474 8.544 -6.941 1.00 71.69 93 PHE A N 1
ATOM 725 C CA . PHE A 1 93 ? 9.052 7.809 -5.825 1.00 71.69 93 PHE A CA 1
ATOM 726 C C . PHE A 1 93 ? 9.973 8.701 -5.003 1.00 71.69 93 PHE A C 1
ATOM 728 O O . PHE A 1 93 ? 11.000 9.170 -5.503 1.00 71.69 93 PHE A O 1
ATOM 735 N N . THR A 1 94 ? 9.614 8.928 -3.746 1.00 76.00 94 THR A N 1
ATOM 736 C CA . THR A 1 94 ? 10.409 9.750 -2.832 1.00 76.00 94 THR A CA 1
ATOM 737 C C . THR A 1 94 ? 11.434 8.891 -2.078 1.00 76.00 94 THR A C 1
ATOM 739 O O . THR A 1 94 ? 11.261 7.674 -1.947 1.00 76.00 94 THR A O 1
ATOM 742 N N . PRO A 1 95 ? 12.519 9.488 -1.548 1.00 77.88 95 PRO A N 1
ATOM 743 C CA . PRO A 1 95 ? 13.435 8.780 -0.654 1.00 77.88 95 PRO A CA 1
ATOM 744 C C . PRO A 1 95 ? 12.729 8.158 0.560 1.00 77.88 95 PRO A C 1
ATOM 746 O O . PRO A 1 95 ? 13.063 7.040 0.935 1.00 77.88 95 PRO A O 1
ATOM 749 N N . ALA A 1 96 ? 11.706 8.820 1.113 1.00 76.50 96 ALA A N 1
ATOM 750 C CA . ALA A 1 96 ? 10.917 8.284 2.222 1.00 76.50 96 ALA A CA 1
ATOM 751 C C . ALA A 1 96 ? 10.163 7.003 1.820 1.00 76.50 96 ALA A C 1
ATOM 753 O O . ALA A 1 96 ? 10.193 6.008 2.541 1.00 76.50 96 ALA A O 1
ATOM 754 N N . GLN A 1 97 ? 9.574 6.967 0.618 1.00 77.31 97 GLN A N 1
ATOM 755 C CA . GLN A 1 97 ? 8.917 5.761 0.099 1.00 77.31 97 GLN A CA 1
ATOM 756 C C . GLN A 1 97 ? 9.893 4.586 -0.094 1.00 77.31 97 GLN A C 1
ATOM 758 O O . GLN A 1 97 ? 9.493 3.428 0.042 1.00 77.31 97 GLN A O 1
ATOM 763 N N . GLN A 1 98 ? 11.177 4.849 -0.369 1.00 76.69 98 GLN A N 1
ATOM 764 C CA . GLN A 1 98 ? 12.208 3.807 -0.471 1.00 76.69 98 GLN A CA 1
ATOM 765 C C . GLN A 1 98 ? 12.455 3.099 0.866 1.00 76.69 98 GLN A C 1
ATOM 767 O O . GLN A 1 98 ? 12.717 1.894 0.866 1.00 76.69 98 GLN A O 1
ATOM 772 N N . GLU A 1 99 ? 12.348 3.818 1.984 1.00 79.50 99 GLU A N 1
ATOM 773 C CA . GLU A 1 99 ? 12.573 3.287 3.334 1.00 79.50 99 GLU A CA 1
ATOM 774 C C . GLU A 1 99 ? 11.425 2.381 3.806 1.00 79.50 99 GLU A C 1
ATOM 776 O O . GLU A 1 99 ? 11.655 1.403 4.524 1.00 79.50 99 GLU A O 1
ATOM 781 N N . ILE A 1 100 ? 10.198 2.652 3.348 1.00 81.62 100 ILE A N 1
ATOM 782 C CA . ILE A 1 100 ? 8.991 1.881 3.697 1.00 81.62 100 ILE A CA 1
ATOM 783 C C . ILE A 1 100 ? 8.591 0.838 2.638 1.00 81.62 100 ILE A C 1
ATOM 785 O O . ILE A 1 100 ? 7.678 0.042 2.864 1.00 81.62 100 ILE A O 1
ATOM 789 N N . LEU A 1 101 ? 9.285 0.778 1.496 1.00 78.06 101 LEU A N 1
ATOM 790 C CA . LEU A 1 101 ? 8.985 -0.170 0.415 1.00 78.06 101 LEU A CA 1
ATOM 791 C C . LEU A 1 101 ? 9.045 -1.632 0.879 1.00 78.06 101 LEU A C 1
ATOM 793 O O . LEU A 1 101 ? 8.173 -2.437 0.547 1.00 78.06 101 LEU A O 1
ATOM 797 N N . ASP A 1 102 ? 10.069 -1.986 1.655 1.00 77.75 102 ASP A N 1
ATOM 798 C CA . ASP A 1 102 ? 10.222 -3.350 2.169 1.00 77.75 102 ASP A CA 1
ATOM 799 C C . ASP A 1 102 ? 9.112 -3.713 3.161 1.00 77.75 102 ASP A C 1
ATOM 801 O O . ASP A 1 102 ? 8.661 -4.862 3.191 1.00 77.75 102 ASP A O 1
ATOM 805 N N . PHE A 1 103 ? 8.620 -2.731 3.925 1.00 82.44 103 PHE A N 1
ATOM 806 C CA . PHE A 1 103 ? 7.443 -2.907 4.769 1.00 82.44 103 PHE A CA 1
ATOM 807 C C . PHE A 1 103 ? 6.198 -3.196 3.919 1.00 82.44 103 PHE A C 1
ATOM 809 O O . PHE A 1 103 ? 5.509 -4.185 4.167 1.00 82.44 103 PHE A O 1
ATOM 816 N N . TRP A 1 104 ? 5.940 -2.415 2.866 1.00 78.69 104 TRP A N 1
ATOM 817 C CA . TRP A 1 104 ? 4.797 -2.665 1.980 1.00 78.69 104 TRP A CA 1
ATOM 818 C C . TRP A 1 104 ? 4.854 -4.062 1.345 1.00 78.69 104 TRP A C 1
ATOM 820 O O . TRP A 1 104 ? 3.873 -4.806 1.370 1.00 78.69 104 TRP A O 1
ATOM 830 N N . ARG A 1 105 ? 6.030 -4.479 0.860 1.00 76.62 105 ARG A N 1
ATOM 831 C CA . ARG A 1 105 ? 6.236 -5.829 0.302 1.00 76.62 105 ARG A CA 1
ATOM 832 C C . ARG A 1 105 ? 5.943 -6.927 1.326 1.00 76.62 105 ARG A C 1
ATOM 834 O O . ARG A 1 105 ? 5.439 -7.990 0.966 1.00 76.62 105 ARG A O 1
ATOM 841 N N . LYS A 1 106 ? 6.247 -6.682 2.603 1.00 77.75 106 LYS A N 1
ATOM 842 C CA . LYS A 1 106 ? 5.915 -7.583 3.712 1.00 77.75 106 LYS A CA 1
ATOM 843 C C . LYS A 1 106 ? 4.406 -7.637 3.967 1.00 77.75 106 LYS A C 1
ATOM 845 O O . LYS A 1 106 ? 3.887 -8.735 4.159 1.00 77.75 106 LYS A O 1
ATOM 850 N N . VAL A 1 107 ? 3.705 -6.501 3.924 1.00 77.00 107 VAL A N 1
ATOM 851 C CA . VAL A 1 107 ? 2.233 -6.443 4.007 1.00 77.00 107 VAL A CA 1
ATOM 852 C C . VAL A 1 107 ? 1.600 -7.269 2.882 1.00 77.00 107 VAL A C 1
ATOM 854 O O . VAL A 1 107 ? 0.812 -8.172 3.167 1.00 77.00 107 VAL A O 1
ATOM 857 N N . ASP A 1 108 ? 2.001 -7.044 1.626 1.00 74.25 108 ASP A N 1
ATOM 858 C CA . ASP A 1 108 ? 1.489 -7.794 0.464 1.00 74.25 108 ASP A CA 1
ATOM 859 C C . ASP A 1 108 ? 1.747 -9.310 0.587 1.00 74.25 108 ASP A C 1
ATOM 861 O O . ASP A 1 108 ? 0.864 -10.133 0.323 1.00 74.25 108 ASP A O 1
ATOM 865 N N . ALA A 1 109 ? 2.934 -9.696 1.071 1.00 73.38 109 ALA A N 1
ATOM 866 C CA . ALA A 1 109 ? 3.282 -11.096 1.292 1.00 73.38 109 ALA A CA 1
ATOM 867 C C . ALA A 1 109 ? 2.439 -11.763 2.396 1.00 73.38 109 ALA A C 1
ATOM 869 O O . ALA A 1 109 ? 2.000 -12.901 2.226 1.00 73.38 109 ALA A O 1
ATOM 870 N N . ILE A 1 110 ? 2.202 -11.074 3.518 1.00 73.31 110 ILE A N 1
ATOM 871 C CA . ILE A 1 110 ? 1.457 -11.609 4.672 1.00 73.31 110 ILE A CA 1
ATOM 872 C C . ILE A 1 110 ? 0.007 -11.900 4.311 1.00 73.31 110 ILE A C 1
ATOM 874 O O . ILE A 1 110 ? -0.512 -12.966 4.646 1.00 73.31 110 ILE A O 1
ATOM 878 N N . PHE A 1 111 ? -0.638 -10.989 3.589 1.00 67.31 111 PHE A N 1
ATOM 879 C CA . PHE A 1 111 ? -2.035 -11.150 3.199 1.00 67.31 111 PHE A CA 1
ATOM 880 C C . PHE A 1 111 ? -2.225 -12.018 1.953 1.00 67.31 111 PHE A C 1
ATOM 882 O O . PHE A 1 111 ? -3.295 -11.997 1.347 1.00 67.31 111 PHE A O 1
ATOM 889 N N . SER A 1 112 ? -1.200 -12.807 1.600 1.00 53.66 112 SER A N 1
ATOM 890 C CA . SER A 1 112 ? -1.257 -13.871 0.598 1.00 53.66 112 SER A CA 1
ATOM 891 C C . SER A 1 112 ? -2.030 -13.452 -0.655 1.00 53.66 112 SER A C 1
ATOM 893 O O . SER A 1 112 ? -2.998 -14.086 -1.061 1.00 53.66 112 SER A O 1
ATOM 895 N N . GLN A 1 113 ? -1.524 -12.402 -1.305 1.00 52.72 113 GLN A N 1
ATOM 896 C CA . GLN A 1 113 ? -1.740 -12.129 -2.724 1.00 52.72 113 GLN A CA 1
ATOM 897 C C . GLN A 1 113 ? -3.094 -11.529 -3.163 1.00 52.72 113 GLN A C 1
ATOM 899 O O . GLN A 1 113 ? -3.374 -11.527 -4.357 1.00 52.72 113 GLN A O 1
ATOM 904 N N . ASN A 1 114 ? -3.906 -10.922 -2.298 1.00 47.28 114 ASN A N 1
ATOM 905 C CA . ASN A 1 114 ? -5.097 -10.185 -2.776 1.00 47.28 114 ASN A CA 1
ATOM 906 C C . ASN A 1 114 ? -4.797 -8.805 -3.398 1.00 47.28 114 ASN A C 1
ATOM 908 O O . ASN A 1 114 ? -5.644 -8.260 -4.105 1.00 47.28 114 ASN A O 1
ATOM 912 N N . TYR A 1 115 ? -3.597 -8.251 -3.202 1.00 48.94 115 TYR A N 1
ATOM 913 C CA . TYR A 1 115 ? -3.178 -7.017 -3.881 1.00 48.94 115 TYR A CA 1
ATOM 914 C C . TYR A 1 115 ? -2.331 -7.297 -5.131 1.00 48.94 115 TYR A C 1
ATOM 916 O O . TYR A 1 115 ? -2.456 -6.586 -6.130 1.00 48.94 115 TYR A O 1
ATOM 924 N N . GLY A 1 116 ? -1.543 -8.379 -5.106 1.00 43.56 116 GLY A N 1
ATOM 925 C CA . GLY A 1 116 ? -0.678 -8.787 -6.209 1.00 43.56 116 GLY A CA 1
ATOM 926 C C . GLY A 1 116 ? -1.222 -9.832 -7.201 1.00 43.56 116 GLY A C 1
ATOM 927 O O . GLY A 1 116 ? -0.925 -9.700 -8.377 1.00 43.56 116 GLY A O 1
ATOM 928 N N . ARG A 1 117 ? -1.971 -10.894 -6.833 1.00 41.97 117 ARG A N 1
ATOM 929 C CA . ARG A 1 117 ? -2.078 -12.135 -7.668 1.00 41.97 117 ARG A CA 1
ATOM 930 C C . ARG A 1 117 ? -2.753 -12.061 -9.044 1.00 41.97 117 ARG A C 1
ATOM 932 O O . ARG A 1 117 ? -2.865 -13.107 -9.682 1.00 41.97 117 ARG A O 1
ATOM 939 N N . MET A 1 118 ? -3.105 -10.895 -9.571 1.00 42.34 118 MET A N 1
ATOM 940 C CA . MET A 1 118 ? -3.518 -10.774 -10.973 1.00 42.34 118 MET A CA 1
ATOM 941 C C . MET A 1 118 ? -2.330 -10.681 -11.954 1.00 42.34 118 MET A C 1
ATOM 943 O O . MET A 1 118 ? -2.493 -10.223 -13.076 1.00 42.34 118 MET A O 1
ATOM 947 N N . TRP A 1 119 ? -1.147 -11.205 -11.599 1.00 48.59 119 TRP A N 1
ATOM 948 C CA . TRP A 1 119 ? 0.037 -11.345 -12.474 1.00 48.59 119 TRP A CA 1
ATOM 949 C C . TRP A 1 119 ? -0.147 -12.330 -13.660 1.00 48.59 119 TRP A C 1
ATOM 951 O O . TRP A 1 119 ? 0.773 -13.065 -14.018 1.00 48.59 119 TRP A O 1
ATOM 961 N N . ARG A 1 120 ? -1.333 -12.391 -14.275 1.00 40.91 120 ARG A N 1
ATOM 962 C CA . ARG A 1 120 ? -1.582 -13.053 -15.562 1.00 40.91 120 ARG A CA 1
ATOM 963 C C . ARG A 1 120 ? -2.274 -12.070 -16.507 1.00 40.91 120 ARG A C 1
ATOM 965 O O . ARG A 1 120 ? -3.483 -12.130 -16.685 1.00 40.91 120 ARG A O 1
ATOM 972 N N . GLY A 1 121 ? -1.492 -11.174 -17.104 1.00 47.53 121 GLY A N 1
ATOM 973 C CA . GLY A 1 121 ? -1.955 -10.235 -18.132 1.00 47.53 121 GLY A CA 1
ATOM 974 C C . GLY A 1 121 ? -1.334 -8.847 -17.981 1.00 47.53 121 GLY A C 1
ATOM 975 O O . GLY A 1 121 ? -0.950 -8.465 -16.879 1.00 47.53 121 GLY A O 1
ATOM 976 N N . GLY A 1 122 ? -1.208 -8.115 -19.093 1.00 49.66 122 GLY A N 1
ATOM 977 C CA . GLY A 1 122 ? -0.632 -6.763 -19.122 1.00 49.66 122 GLY A CA 1
ATOM 978 C C . GLY A 1 122 ? -1.444 -5.738 -18.324 1.00 49.66 122 GLY A C 1
ATOM 979 O O . GLY A 1 122 ? -0.863 -4.973 -17.562 1.00 49.66 122 GLY A O 1
ATOM 980 N N . ASP A 1 123 ? -2.776 -5.798 -18.405 1.00 51.84 123 ASP A N 1
ATOM 981 C CA . ASP A 1 123 ? -3.664 -4.785 -17.808 1.00 51.84 123 ASP A CA 1
ATOM 982 C C . ASP A 1 123 ? -3.685 -4.832 -16.272 1.00 51.84 123 ASP A C 1
ATOM 984 O O . ASP A 1 123 ? -3.625 -3.807 -15.599 1.00 51.84 123 ASP A O 1
ATOM 988 N N . ALA A 1 124 ? -3.667 -6.033 -15.694 1.00 60.09 124 ALA A N 1
ATOM 989 C CA . ALA A 1 124 ? -3.696 -6.211 -14.246 1.00 60.09 124 ALA A CA 1
ATOM 990 C C . ALA A 1 124 ? -2.401 -5.772 -13.537 1.00 60.09 124 ALA A C 1
ATOM 992 O O . ALA A 1 124 ? -2.405 -5.519 -12.332 1.00 60.09 124 ALA A O 1
ATOM 993 N N . LEU A 1 125 ? -1.285 -5.681 -14.267 1.00 63.41 125 LEU A N 1
ATOM 994 C CA . LEU A 1 125 ? -0.005 -5.281 -13.696 1.00 63.41 125 LEU A CA 1
ATOM 995 C C . LEU A 1 125 ? 0.009 -3.792 -13.335 1.00 63.41 125 LEU A C 1
ATOM 997 O O . LEU A 1 125 ? 0.482 -3.430 -12.259 1.00 63.41 125 LEU A O 1
ATOM 1001 N N . ILE A 1 126 ? -0.511 -2.930 -14.211 1.00 64.62 126 ILE A N 1
ATOM 1002 C CA . ILE A 1 126 ? -0.532 -1.481 -13.975 1.00 64.62 126 ILE A CA 1
ATOM 1003 C C . ILE A 1 126 ? -1.441 -1.125 -12.805 1.00 64.62 126 ILE A C 1
ATOM 1005 O O . ILE A 1 126 ? -1.037 -0.327 -11.962 1.00 64.62 126 ILE A O 1
ATOM 1009 N N . ASP A 1 127 ? -2.601 -1.768 -12.696 1.00 64.12 127 ASP A N 1
ATOM 1010 C CA . ASP A 1 127 ? -3.526 -1.571 -11.576 1.00 64.12 127 ASP A CA 1
ATOM 1011 C C . ASP A 1 127 ? -2.882 -1.936 -10.230 1.00 64.12 127 ASP A C 1
ATOM 1013 O O . ASP A 1 127 ? -3.050 -1.240 -9.227 1.00 64.12 127 ASP A O 1
ATOM 1017 N N . THR A 1 128 ? -2.098 -3.014 -10.184 1.00 66.12 128 THR A N 1
ATOM 1018 C CA . THR A 1 128 ? -1.356 -3.395 -8.975 1.00 66.12 128 THR A CA 1
ATOM 1019 C C . THR A 1 128 ? -0.251 -2.394 -8.651 1.00 66.12 128 THR A C 1
ATOM 1021 O O . THR A 1 128 ? -0.096 -2.012 -7.491 1.00 66.12 128 THR A O 1
ATOM 1024 N N . LEU A 1 129 ? 0.499 -1.935 -9.654 1.0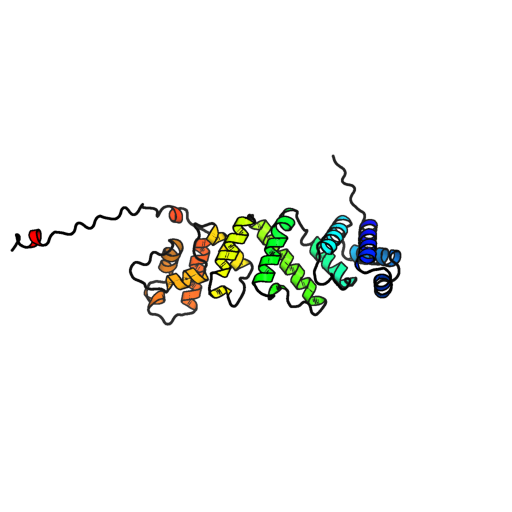0 70.50 129 LEU A N 1
ATOM 1025 C CA . LEU A 1 129 ? 1.546 -0.935 -9.446 1.00 70.50 129 LEU A CA 1
ATOM 1026 C C . LEU A 1 129 ? 0.945 0.398 -8.981 1.00 70.50 129 LEU A C 1
ATOM 1028 O O . LEU A 1 129 ? 1.504 1.043 -8.102 1.00 70.50 129 LEU A O 1
ATOM 1032 N N . GLN A 1 130 ? -0.226 0.777 -9.495 1.00 70.88 130 GLN A N 1
ATOM 1033 C CA . GLN A 1 130 ? -1.008 1.906 -8.989 1.00 70.88 130 GLN A CA 1
ATOM 1034 C C . GLN A 1 130 ? -1.374 1.733 -7.518 1.00 70.88 130 GLN A C 1
ATOM 1036 O O . GLN A 1 130 ? -1.162 2.652 -6.732 1.00 70.88 130 GLN A O 1
ATOM 1041 N N . ARG A 1 131 ? -1.850 0.551 -7.114 1.00 71.75 131 ARG A N 1
ATOM 1042 C CA . ARG A 1 131 ? -2.166 0.272 -5.705 1.00 71.75 131 ARG A CA 1
ATOM 1043 C C . ARG A 1 131 ? -0.936 0.361 -4.805 1.00 71.75 131 ARG A C 1
ATOM 1045 O O . ARG A 1 131 ? -1.039 0.961 -3.740 1.00 71.75 131 ARG A O 1
ATOM 1052 N N . GLU A 1 132 ? 0.210 -0.185 -5.221 1.00 77.06 132 GLU A N 1
ATOM 1053 C CA . GLU A 1 132 ? 1.487 -0.019 -4.501 1.00 77.06 132 GLU A CA 1
ATOM 1054 C C . GLU A 1 132 ? 1.782 1.472 -4.285 1.00 77.06 132 GLU A C 1
ATOM 1056 O O . GLU A 1 132 ? 2.051 1.889 -3.160 1.00 77.06 132 GLU A O 1
ATOM 1061 N N . ARG A 1 133 ? 1.644 2.295 -5.334 1.00 75.25 133 ARG A N 1
ATOM 1062 C CA . ARG A 1 133 ? 1.878 3.744 -5.254 1.00 75.25 133 ARG A CA 1
ATOM 1063 C C . ARG A 1 133 ? 0.935 4.435 -4.292 1.00 75.25 133 ARG A C 1
ATOM 1065 O O . ARG A 1 133 ? 1.402 5.149 -3.415 1.00 75.25 133 ARG A O 1
ATOM 1072 N N . THR A 1 134 ? -0.366 4.193 -4.416 1.00 75.38 134 THR A N 1
ATOM 1073 C CA . THR A 1 134 ? -1.355 4.795 -3.522 1.00 75.38 134 THR A CA 1
ATOM 1074 C C . THR A 1 134 ? -1.047 4.453 -2.069 1.00 75.38 134 THR A C 1
ATOM 1076 O O . THR A 1 134 ? -1.048 5.347 -1.230 1.00 75.38 134 THR A O 1
ATOM 1079 N N . TRP A 1 135 ? -0.714 3.195 -1.773 1.00 79.75 135 TRP A N 1
ATOM 1080 C CA . TRP A 1 135 ? -0.325 2.796 -0.423 1.00 79.75 135 TRP A CA 1
ATOM 1081 C C . TRP A 1 135 ? 0.932 3.522 0.052 1.00 79.75 135 TRP A C 1
ATOM 1083 O O . TRP A 1 135 ? 0.900 4.118 1.119 1.00 79.75 135 TRP A O 1
ATOM 1093 N N . LEU A 1 136 ? 2.019 3.514 -0.721 1.00 81.25 136 LEU A N 1
ATOM 1094 C CA . LEU A 1 136 ? 3.275 4.148 -0.308 1.00 81.25 136 LEU A CA 1
ATOM 1095 C C . LEU A 1 136 ? 3.126 5.659 -0.101 1.00 81.25 136 LEU A C 1
ATOM 1097 O O . LEU A 1 136 ? 3.624 6.174 0.894 1.00 81.25 136 LEU A O 1
ATOM 1101 N N . THR A 1 137 ? 2.397 6.345 -0.983 1.00 81.56 137 THR A N 1
ATOM 1102 C CA . THR A 1 137 ? 2.085 7.772 -0.828 1.00 81.56 137 THR A CA 1
ATOM 1103 C C . THR A 1 137 ? 1.254 8.028 0.425 1.00 81.56 137 THR A C 1
ATOM 1105 O O . THR A 1 137 ? 1.595 8.910 1.198 1.00 81.56 137 THR A O 1
ATOM 1108 N N . ASN A 1 138 ? 0.224 7.223 0.694 1.00 82.56 138 ASN A N 1
ATOM 1109 C CA . ASN A 1 138 ? -0.595 7.411 1.895 1.00 82.56 138 ASN A CA 1
ATOM 1110 C C . ASN A 1 138 ? 0.186 7.108 3.181 1.00 82.56 138 ASN A C 1
ATOM 1112 O O . ASN A 1 138 ? 0.038 7.820 4.165 1.00 82.56 138 ASN A O 1
ATOM 1116 N N . LEU A 1 139 ? 1.035 6.076 3.188 1.00 84.75 139 LEU A N 1
ATOM 1117 C CA . LEU A 1 139 ? 1.893 5.774 4.336 1.00 84.75 139 LEU A CA 1
ATOM 1118 C C . LEU A 1 139 ? 2.905 6.902 4.601 1.00 84.75 139 LEU A C 1
ATOM 1120 O O . LEU A 1 139 ? 3.160 7.228 5.760 1.00 84.75 139 LEU A O 1
ATOM 1124 N N . GLU A 1 140 ? 3.449 7.509 3.543 1.00 84.94 140 GLU A N 1
ATOM 1125 C CA . GLU A 1 140 ? 4.300 8.701 3.635 1.00 84.94 140 GLU A CA 1
ATOM 1126 C C . GLU A 1 140 ? 3.520 9.909 4.182 1.00 84.94 140 GLU A C 1
ATOM 1128 O O . GLU A 1 140 ? 3.978 10.551 5.125 1.00 84.94 140 GLU A O 1
ATOM 1133 N N . GLU A 1 141 ? 2.322 10.182 3.660 1.00 86.25 141 GLU A N 1
ATOM 1134 C CA . GLU A 1 141 ? 1.444 11.271 4.118 1.00 86.25 141 GLU A CA 1
ATOM 1135 C C . GLU A 1 141 ? 0.995 11.099 5.578 1.00 86.25 141 GLU A C 1
ATOM 1137 O O . GLU A 1 141 ? 0.863 12.081 6.307 1.00 86.25 141 GLU A O 1
ATOM 1142 N N . MET A 1 142 ? 0.815 9.857 6.041 1.00 86.12 142 MET A N 1
ATOM 1143 C CA . MET A 1 142 ? 0.524 9.536 7.445 1.00 86.12 142 MET A CA 1
ATOM 1144 C C . MET A 1 142 ? 1.706 9.815 8.391 1.00 86.12 142 MET A C 1
ATOM 1146 O O . MET A 1 142 ? 1.529 9.783 9.618 1.00 86.12 142 MET A O 1
ATOM 1150 N N . GLY A 1 143 ? 2.906 10.056 7.846 1.00 86.31 143 GLY A N 1
ATOM 1151 C CA . GLY A 1 143 ? 4.119 10.364 8.602 1.00 86.31 143 GLY A CA 1
ATOM 1152 C C . GLY A 1 143 ? 4.498 9.266 9.595 1.00 86.31 143 GLY A C 1
ATOM 1153 O O . GLY A 1 143 ? 4.943 9.569 10.699 1.00 86.31 143 GLY A O 1
ATOM 1154 N N . ALA A 1 144 ? 4.224 8.003 9.262 1.00 84.06 144 ALA A N 1
ATOM 1155 C CA . ALA A 1 144 ? 4.462 6.874 10.154 1.00 84.06 144 ALA A CA 1
ATOM 1156 C C . ALA A 1 144 ? 5.905 6.378 10.071 1.00 84.06 144 ALA A C 1
ATOM 1158 O O . ALA A 1 144 ? 6.432 6.166 8.977 1.00 84.06 144 ALA A O 1
ATOM 1159 N N . SER A 1 145 ? 6.532 6.138 11.224 1.00 86.69 145 SER A N 1
ATOM 1160 C CA . SER A 1 145 ? 7.834 5.470 11.259 1.00 86.69 145 SER A CA 1
ATOM 1161 C C . SER A 1 145 ? 7.692 3.993 10.878 1.00 86.69 145 SER A C 1
ATOM 1163 O O . SER A 1 145 ? 6.628 3.383 11.016 1.00 86.69 145 SER A O 1
ATOM 1165 N N . ARG A 1 146 ? 8.783 3.371 10.423 1.00 85.25 146 ARG A N 1
ATOM 1166 C CA . ARG A 1 146 ? 8.789 1.938 10.096 1.00 85.25 146 ARG A CA 1
ATOM 1167 C C . ARG A 1 146 ? 8.381 1.075 11.294 1.00 85.25 146 ARG A C 1
ATOM 1169 O O . ARG A 1 146 ? 7.693 0.073 11.122 1.00 85.25 146 ARG A O 1
ATOM 1176 N N . GLU A 1 147 ? 8.800 1.455 12.495 1.00 89.12 147 GLU A N 1
ATOM 1177 C CA . GLU A 1 147 ? 8.472 0.770 13.744 1.00 89.12 147 GLU A CA 1
ATOM 1178 C C . GLU A 1 147 ? 6.977 0.875 14.062 1.00 89.12 147 GLU A C 1
ATOM 1180 O O . GLU A 1 147 ? 6.365 -0.133 14.423 1.00 89.12 147 GLU A O 1
ATOM 1185 N N . GLU A 1 148 ? 6.374 2.056 13.871 1.00 90.56 148 GLU A N 1
ATOM 1186 C CA . GLU A 1 148 ? 4.923 2.238 14.009 1.00 90.56 148 GLU A CA 1
ATOM 1187 C C . GLU A 1 148 ? 4.169 1.339 13.025 1.00 90.56 148 GLU A C 1
ATOM 1189 O O . GLU A 1 148 ? 3.267 0.604 13.421 1.00 90.56 148 GLU A O 1
ATOM 1194 N N . LEU A 1 149 ? 4.587 1.322 11.757 1.00 90.56 149 LEU A N 1
ATOM 1195 C CA . LEU A 1 149 ? 3.977 0.493 10.716 1.00 90.56 149 LEU A CA 1
ATOM 1196 C C . LEU A 1 149 ? 4.046 -1.010 11.041 1.00 90.56 149 LEU A C 1
ATOM 1198 O O . LEU A 1 149 ? 3.071 -1.742 10.845 1.00 90.56 149 LEU A O 1
ATOM 1202 N N . GLU A 1 150 ? 5.171 -1.479 11.580 1.00 90.56 150 GLU A N 1
ATOM 1203 C CA . GLU A 1 150 ? 5.356 -2.866 12.025 1.00 90.56 150 GLU A CA 1
ATOM 1204 C C . GLU A 1 150 ? 4.472 -3.224 13.233 1.00 90.56 150 GLU A C 1
ATOM 1206 O O . GLU A 1 150 ? 3.882 -4.313 13.287 1.00 90.56 150 GLU A O 1
ATOM 1211 N N . ALA A 1 151 ? 4.323 -2.302 14.186 1.00 91.12 151 ALA A N 1
ATOM 1212 C CA . ALA A 1 151 ? 3.418 -2.465 15.319 1.00 91.12 151 ALA A CA 1
ATOM 1213 C C . ALA A 1 151 ? 1.945 -2.487 14.866 1.00 91.12 151 ALA A C 1
ATOM 1215 O O . ALA A 1 151 ? 1.195 -3.389 15.254 1.00 91.12 151 ALA A O 1
ATOM 1216 N N . THR A 1 152 ? 1.546 -1.583 13.965 1.00 91.88 152 THR A N 1
ATOM 1217 C CA . THR A 1 152 ? 0.207 -1.561 13.356 1.00 91.88 152 THR A CA 1
ATOM 1218 C C . THR A 1 152 ? -0.093 -2.871 12.639 1.00 91.88 152 THR A C 1
ATOM 1220 O O . THR A 1 152 ? -1.142 -3.476 12.860 1.00 91.88 152 THR A O 1
ATOM 1223 N N . LEU A 1 153 ? 0.843 -3.370 11.828 1.00 90.00 153 LEU A N 1
ATOM 1224 C CA . LEU A 1 153 ? 0.691 -4.643 11.129 1.00 90.00 153 LEU A CA 1
ATOM 1225 C C . LEU A 1 153 ? 0.514 -5.816 12.102 1.00 90.00 153 LEU A C 1
ATOM 1227 O O . LEU A 1 153 ? -0.300 -6.709 11.860 1.00 90.00 153 LEU A O 1
ATOM 1231 N N . THR A 1 154 ? 1.241 -5.815 13.218 1.00 90.44 154 THR A N 1
ATOM 1232 C CA . THR A 1 154 ? 1.096 -6.833 14.267 1.00 90.44 154 THR A CA 1
ATOM 1233 C C . THR A 1 154 ? -0.305 -6.797 14.882 1.00 90.44 154 THR A C 1
ATOM 1235 O O . THR A 1 154 ? -0.945 -7.845 15.004 1.00 90.44 154 THR A O 1
ATOM 1238 N N . LYS A 1 155 ? -0.821 -5.598 15.179 1.00 90.44 155 LYS A N 1
ATOM 1239 C CA . LYS A 1 155 ? -2.179 -5.392 15.703 1.00 90.44 155 LYS A CA 1
ATOM 1240 C C . LYS A 1 155 ? -3.251 -5.865 14.715 1.00 90.44 155 LYS A C 1
ATOM 1242 O O . LYS A 1 155 ? -4.134 -6.635 15.085 1.00 90.44 155 LYS A O 1
ATOM 1247 N N . VAL A 1 156 ? -3.124 -5.501 13.437 1.00 89.62 156 VAL A N 1
ATOM 1248 C CA . VAL A 1 156 ? -4.019 -5.958 12.359 1.00 89.62 156 VAL A CA 1
ATOM 1249 C C . VAL A 1 156 ? -4.036 -7.484 12.259 1.00 89.62 156 VAL A C 1
ATOM 1251 O O . VAL A 1 156 ? -5.105 -8.078 12.154 1.00 89.62 156 VAL A O 1
ATOM 1254 N N . ARG A 1 157 ? -2.872 -8.142 12.318 1.00 86.56 157 ARG A N 1
ATOM 1255 C CA . ARG A 1 157 ? -2.784 -9.612 12.241 1.00 86.56 157 ARG A CA 1
ATOM 1256 C C . ARG A 1 157 ? -3.429 -10.321 13.431 1.00 86.56 157 ARG A C 1
ATOM 1258 O O . ARG A 1 157 ? -3.858 -11.466 13.287 1.00 86.56 157 ARG A O 1
ATOM 1265 N N . ALA A 1 158 ? -3.461 -9.678 14.596 1.00 86.88 158 ALA A N 1
ATOM 1266 C CA . ALA A 1 158 ? -4.112 -10.220 15.782 1.00 86.88 158 ALA A CA 1
ATOM 1267 C C . ALA A 1 158 ? -5.647 -10.145 15.688 1.00 86.88 158 ALA A C 1
ATOM 1269 O O . ALA A 1 158 ? -6.332 -11.003 16.251 1.00 86.88 158 ALA A O 1
ATOM 1270 N N . CYS A 1 159 ? -6.179 -9.177 14.937 1.00 85.69 159 CYS A N 1
ATOM 1271 C CA . CYS A 1 159 ? -7.613 -9.000 14.747 1.00 85.69 159 CYS A CA 1
ATOM 1272 C C . CYS A 1 159 ? -8.228 -10.155 13.956 1.00 85.69 159 CYS A C 1
ATOM 1274 O O . CYS A 1 159 ? -7.796 -10.507 12.855 1.00 85.69 159 CYS A O 1
ATOM 1276 N N . VAL A 1 160 ? -9.288 -10.741 14.511 1.00 82.12 160 VAL A N 1
ATOM 1277 C CA . VAL A 1 160 ? -9.958 -11.899 13.907 1.00 82.12 160 VAL A CA 1
ATOM 1278 C C . VAL A 1 160 ? -10.629 -11.528 12.582 1.00 82.12 160 VAL A C 1
ATOM 1280 O O . VAL A 1 160 ? -10.618 -12.342 11.659 1.00 82.12 160 VAL A O 1
ATOM 1283 N N . ALA A 1 161 ? -11.144 -10.300 12.457 1.00 81.25 161 ALA A N 1
ATOM 1284 C CA . ALA A 1 161 ? -11.816 -9.825 11.247 1.00 81.25 161 ALA A CA 1
ATOM 1285 C C . ALA A 1 161 ? -10.892 -9.818 10.017 1.00 81.25 161 ALA A C 1
ATOM 1287 O O . ALA A 1 161 ? -11.328 -10.148 8.914 1.00 81.25 161 ALA A O 1
ATOM 1288 N N . PHE A 1 162 ? -9.600 -9.535 10.212 1.00 82.44 162 PHE A N 1
ATOM 1289 C CA . PHE A 1 162 ? -8.631 -9.444 9.118 1.00 82.44 162 PHE A CA 1
ATOM 1290 C C . PHE A 1 162 ? -7.931 -10.766 8.773 1.00 82.44 162 PHE A C 1
ATOM 1292 O O . PHE A 1 162 ? -7.046 -10.803 7.918 1.00 82.44 162 PHE A O 1
ATOM 1299 N N . ARG A 1 163 ? -8.327 -11.883 9.402 1.00 72.88 163 ARG A N 1
ATOM 1300 C CA . ARG A 1 163 ? -7.782 -13.213 9.069 1.00 72.88 163 ARG A CA 1
ATOM 1301 C C . ARG A 1 163 ? -8.203 -13.690 7.682 1.00 72.88 163 ARG A C 1
ATOM 1303 O O . ARG A 1 163 ? -7.433 -14.381 7.023 1.00 72.88 163 ARG A O 1
ATOM 1310 N N . SER A 1 164 ? -9.427 -13.359 7.272 1.00 68.94 164 SER A N 1
ATOM 1311 C CA . SER A 1 164 ? -10.004 -13.795 5.994 1.00 68.94 164 SER A CA 1
ATOM 1312 C C . SER A 1 164 ? -9.881 -12.740 4.897 1.00 68.94 164 SER A C 1
ATOM 1314 O O . SER A 1 164 ? -9.744 -13.100 3.731 1.00 68.94 164 SER A O 1
ATOM 1316 N N . TYR A 1 165 ? -9.902 -11.456 5.264 1.00 71.50 165 TYR A N 1
ATOM 1317 C CA . TYR A 1 165 ? -9.814 -10.338 4.329 1.00 71.50 165 TYR A CA 1
ATOM 1318 C C . TYR A 1 165 ? -8.785 -9.326 4.837 1.00 71.50 165 TYR A C 1
ATOM 1320 O O . TYR A 1 165 ? -8.902 -8.898 5.982 1.00 71.50 165 TYR A O 1
ATOM 1328 N N . PRO A 1 166 ? -7.781 -8.935 4.033 1.00 75.25 166 PRO A N 1
ATOM 1329 C CA . PRO A 1 166 ? -6.850 -7.893 4.449 1.00 75.25 166 PRO A CA 1
ATOM 1330 C C . PRO A 1 166 ? -7.581 -6.573 4.708 1.00 75.25 166 PRO A C 1
ATOM 1332 O O . PRO A 1 166 ? -8.573 -6.301 4.023 1.00 75.25 166 PRO A O 1
ATOM 1335 N N . PRO A 1 167 ? -7.080 -5.720 5.621 1.00 81.81 167 PRO A N 1
ATOM 1336 C CA . PRO A 1 167 ? -7.604 -4.368 5.725 1.00 81.81 167 PRO A CA 1
ATOM 1337 C C . PRO A 1 167 ? -7.359 -3.627 4.410 1.00 81.81 167 PRO A C 1
ATOM 1339 O O . PRO A 1 167 ? -6.310 -3.791 3.774 1.00 81.81 167 PRO A O 1
ATOM 1342 N N . ASN A 1 168 ? -8.317 -2.795 4.014 1.00 81.69 168 ASN A N 1
ATOM 1343 C CA . ASN A 1 168 ? -8.071 -1.778 3.001 1.00 81.69 168 ASN A CA 1
ATOM 1344 C C . ASN A 1 168 ? -7.193 -0.644 3.580 1.00 81.69 168 ASN A C 1
ATOM 1346 O O . ASN A 1 168 ? -6.859 -0.634 4.766 1.00 81.69 168 ASN A O 1
ATOM 1350 N N . LEU A 1 169 ? -6.802 0.307 2.733 1.00 80.06 169 LEU A N 1
ATOM 1351 C CA . LEU A 1 169 ? -5.910 1.402 3.119 1.00 80.06 169 LEU A CA 1
ATOM 1352 C C . LEU A 1 169 ? -6.484 2.283 4.240 1.00 80.06 169 LEU A C 1
ATOM 1354 O O . LEU A 1 169 ? -5.756 2.654 5.155 1.00 80.06 169 LEU A O 1
ATOM 1358 N N . GLU A 1 170 ? -7.786 2.572 4.197 1.00 84.88 170 GLU A N 1
ATOM 1359 C CA . GLU A 1 170 ? -8.466 3.362 5.229 1.00 84.88 170 GLU A CA 1
ATOM 1360 C C . GLU A 1 170 ? -8.456 2.623 6.572 1.00 84.88 170 GLU A C 1
ATOM 1362 O O . GLU A 1 170 ? -8.034 3.178 7.580 1.00 84.88 170 GLU A O 1
ATOM 1367 N N . GLN A 1 171 ? -8.799 1.332 6.570 1.00 88.25 171 GLN A N 1
ATOM 1368 C CA . GLN A 1 171 ? -8.774 0.479 7.760 1.00 88.25 171 GLN A CA 1
ATOM 1369 C C . GLN A 1 171 ? -7.363 0.328 8.342 1.00 88.25 171 GLN A C 1
ATOM 1371 O O . GLN A 1 171 ? -7.203 0.219 9.557 1.00 88.25 171 GLN A O 1
ATOM 1376 N N . PHE A 1 172 ? -6.333 0.315 7.491 1.00 88.88 172 PHE A N 1
ATOM 1377 C CA . PHE A 1 172 ? -4.945 0.320 7.944 1.00 88.88 172 PHE A CA 1
ATOM 1378 C C . PHE A 1 172 ? -4.565 1.667 8.577 1.00 88.88 172 PHE A C 1
ATOM 1380 O O . PHE A 1 172 ? -3.931 1.687 9.630 1.00 88.88 172 PHE A O 1
ATOM 1387 N N . GLY A 1 173 ? -5.006 2.783 7.988 1.00 89.06 173 GLY A N 1
ATOM 1388 C CA . GLY A 1 173 ? -4.859 4.118 8.572 1.00 89.06 173 GLY A CA 1
ATOM 1389 C C . GLY A 1 173 ? -5.560 4.247 9.927 1.00 89.06 173 GLY A C 1
ATOM 1390 O O . GLY A 1 173 ? -4.964 4.727 10.888 1.00 89.06 173 GLY A O 1
ATOM 1391 N N . ASP A 1 174 ? -6.784 3.734 10.053 1.00 90.25 174 ASP A N 1
ATOM 1392 C CA . ASP A 1 174 ? -7.505 3.695 11.329 1.00 90.25 174 ASP A CA 1
ATOM 1393 C C . ASP A 1 174 ? -6.765 2.827 12.364 1.00 90.25 174 ASP A C 1
ATOM 1395 O O . ASP A 1 174 ? -6.695 3.183 13.539 1.00 90.25 174 ASP A O 1
ATOM 1399 N N . ALA A 1 175 ? -6.148 1.717 11.942 1.00 91.19 175 ALA A N 1
ATOM 1400 C CA . ALA A 1 175 ? -5.331 0.878 12.817 1.00 91.19 175 ALA A CA 1
ATOM 1401 C C . ALA A 1 175 ? -4.063 1.589 13.319 1.00 91.19 175 ALA A C 1
ATOM 1403 O O . ALA A 1 175 ? -3.678 1.416 14.478 1.00 91.19 175 ALA A O 1
ATOM 1404 N N . LEU A 1 176 ? -3.423 2.396 12.469 1.00 91.75 176 LEU A N 1
ATOM 1405 C CA . LEU A 1 176 ? -2.298 3.24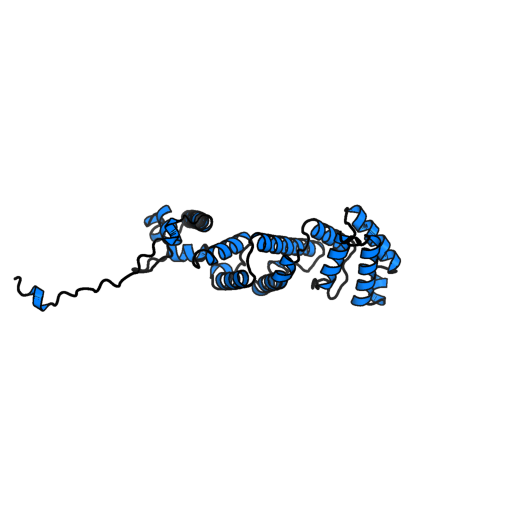6 12.855 1.00 91.75 176 LEU A CA 1
ATOM 1406 C C . LEU A 1 176 ? -2.739 4.326 13.852 1.00 91.75 176 LEU A C 1
ATOM 1408 O O . LEU A 1 176 ? -2.088 4.523 14.876 1.00 91.75 176 LEU A O 1
ATOM 1412 N N . THR A 1 177 ? -3.873 4.980 13.603 1.00 90.81 177 THR A N 1
ATOM 1413 C CA . THR A 1 177 ? -4.452 5.956 14.537 1.00 90.81 177 THR A CA 1
ATOM 1414 C C . THR A 1 177 ? -4.770 5.311 15.886 1.00 90.81 177 THR A C 1
ATOM 1416 O O . THR A 1 177 ? -4.450 5.869 16.931 1.00 90.81 177 THR A O 1
ATOM 1419 N N . ALA A 1 178 ? -5.317 4.094 15.882 1.00 91.00 178 ALA A N 1
ATOM 1420 C CA . ALA A 1 178 ? -5.581 3.334 17.099 1.00 91.00 178 ALA A CA 1
ATOM 1421 C C . ALA A 1 178 ? -4.311 3.003 17.888 1.00 91.00 178 ALA A C 1
ATOM 1423 O O . ALA A 1 178 ? -4.306 3.143 19.107 1.00 91.00 178 ALA A O 1
ATOM 1424 N N . LEU A 1 179 ? -3.219 2.640 17.208 1.00 90.75 179 LEU A N 1
ATOM 1425 C CA . LEU A 1 179 ? -1.918 2.459 17.855 1.00 90.75 179 LEU A CA 1
ATOM 1426 C C . LEU A 1 179 ? -1.458 3.752 18.554 1.00 90.75 179 LEU A C 1
ATOM 1428 O O . LEU A 1 179 ? -1.028 3.712 19.706 1.00 90.75 179 LEU A O 1
ATOM 1432 N N . ARG A 1 180 ? -1.590 4.900 17.876 1.00 89.31 180 ARG A N 1
ATOM 1433 C CA . ARG A 1 180 ? -1.178 6.218 18.388 1.00 89.31 180 ARG A CA 1
ATOM 1434 C C . ARG A 1 180 ? -2.029 6.701 19.566 1.00 89.31 180 ARG A C 1
ATOM 1436 O O . ARG A 1 180 ? -1.522 7.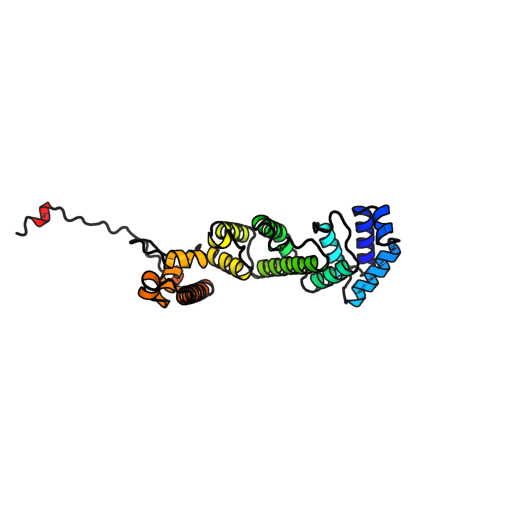409 20.432 1.00 89.31 180 ARG A O 1
ATOM 1443 N N . ILE A 1 181 ? -3.300 6.306 19.634 1.00 88.12 181 ILE A N 1
ATOM 1444 C CA . ILE A 1 181 ? -4.216 6.683 20.718 1.00 88.12 181 ILE A CA 1
ATOM 1445 C C . ILE A 1 181 ? -4.214 5.595 21.789 1.00 88.12 181 ILE A C 1
ATOM 1447 O O . ILE A 1 181 ? -5.150 4.809 21.899 1.00 88.12 181 ILE A O 1
ATOM 1451 N N . ASN A 1 182 ? -3.140 5.559 22.582 1.00 84.88 182 ASN A N 1
ATOM 1452 C CA . ASN A 1 182 ? -3.001 4.674 23.744 1.00 84.88 182 ASN A CA 1
ATOM 1453 C C . ASN A 1 182 ? -3.326 3.195 23.440 1.00 84.88 182 ASN A C 1
ATOM 1455 O O . ASN A 1 182 ? -4.004 2.520 24.214 1.00 84.88 182 ASN A O 1
ATOM 1459 N N . ASP A 1 183 ? -2.879 2.711 22.279 1.00 82.81 183 ASP A N 1
ATOM 1460 C CA . ASP A 1 183 ? -3.142 1.355 21.794 1.00 82.81 183 ASP A CA 1
ATOM 1461 C C . ASP A 1 183 ? -4.639 0.964 21.766 1.00 82.81 183 ASP A C 1
ATOM 1463 O O . ASP A 1 183 ? -5.007 -0.199 21.978 1.00 82.81 183 ASP A O 1
ATOM 1467 N N . ALA A 1 184 ? -5.520 1.923 21.456 1.00 90.62 184 ALA A N 1
ATOM 1468 C CA . ALA A 1 184 ? -6.960 1.723 21.322 1.00 90.62 184 ALA A CA 1
ATOM 1469 C C . ALA A 1 184 ? -7.301 0.479 20.473 1.00 90.62 184 ALA A C 1
ATOM 1471 O O . ALA A 1 184 ? -6.564 0.114 19.550 1.00 90.62 184 ALA A O 1
ATOM 1472 N N . PRO A 1 185 ? -8.415 -0.220 20.752 1.00 91.19 185 PRO A N 1
ATOM 1473 C CA . PRO A 1 185 ? -8.800 -1.380 19.960 1.00 91.19 185 PRO A CA 1
ATOM 1474 C C . PRO A 1 185 ? -9.120 -0.993 18.513 1.00 91.19 185 PRO A C 1
ATOM 1476 O O . PRO A 1 185 ? -9.594 0.109 18.227 1.00 91.19 185 PRO A O 1
ATOM 1479 N N . LEU A 1 186 ? -8.890 -1.926 17.589 1.00 92.88 186 LEU A N 1
ATOM 1480 C CA . LEU A 1 186 ? -9.330 -1.767 16.204 1.00 92.88 186 LEU A CA 1
ATOM 1481 C C . LEU A 1 186 ? -10.855 -1.719 16.154 1.00 92.88 186 LEU A C 1
ATOM 1483 O O . LEU A 1 186 ? -11.507 -2.312 17.005 1.00 92.88 186 LEU A O 1
ATOM 1487 N N . VAL A 1 187 ? -11.430 -1.054 15.153 1.00 91.50 187 VAL A N 1
ATOM 1488 C CA . VAL A 1 187 ? -12.889 -0.854 15.023 1.00 91.50 187 VAL A CA 1
ATOM 1489 C C . VAL A 1 187 ? -13.672 -2.167 15.165 1.00 91.50 187 VAL A C 1
ATOM 1491 O O . VAL A 1 187 ? -14.681 -2.234 15.866 1.00 91.50 187 VAL A O 1
ATOM 1494 N N . GLU A 1 188 ? -13.169 -3.228 14.537 1.00 88.69 188 GLU A N 1
ATOM 1495 C CA . GLU A 1 188 ? -13.759 -4.567 14.587 1.00 88.69 188 GLU A CA 1
ATOM 1496 C C . GLU A 1 188 ? -13.677 -5.188 15.991 1.00 88.69 188 GLU A C 1
ATOM 1498 O O . GLU A 1 188 ? -14.662 -5.725 16.499 1.00 88.69 188 GLU A O 1
ATOM 1503 N N . ASP A 1 189 ? -12.539 -5.047 16.671 1.00 89.56 189 ASP A N 1
ATOM 1504 C CA . ASP A 1 189 ? -12.358 -5.548 18.038 1.00 89.56 189 ASP A CA 1
ATOM 1505 C C . ASP A 1 189 ? -13.137 -4.703 19.060 1.00 89.56 189 ASP A C 1
ATOM 1507 O O . ASP A 1 189 ? -13.676 -5.233 20.031 1.00 89.56 189 ASP A O 1
ATOM 1511 N N . ALA A 1 190 ? -13.241 -3.392 18.833 1.00 90.69 190 ALA A N 1
ATOM 1512 C CA . ALA A 1 190 ? -14.009 -2.451 19.636 1.00 90.69 190 ALA A CA 1
ATOM 1513 C C . ALA A 1 190 ? -15.496 -2.816 19.632 1.00 90.69 190 ALA A C 1
ATOM 1515 O O . ALA A 1 190 ? -16.129 -2.797 20.687 1.00 90.69 190 ALA A O 1
ATOM 1516 N N . TRP A 1 191 ? -16.037 -3.213 18.475 1.00 89.62 191 TRP A N 1
ATOM 1517 C CA . TRP A 1 191 ? -17.403 -3.724 18.372 1.00 89.62 191 TRP A CA 1
ATOM 1518 C C . TRP A 1 191 ? -17.587 -5.017 19.172 1.00 89.62 191 TRP A C 1
ATOM 1520 O O . TRP A 1 191 ? -18.528 -5.131 19.956 1.00 89.62 191 TRP A O 1
ATOM 1530 N N . LEU A 1 192 ? -16.654 -5.968 19.055 1.00 87.56 192 LEU A N 1
ATOM 1531 C CA . LEU A 1 192 ? -16.706 -7.218 19.820 1.00 87.56 192 LEU A CA 1
ATOM 1532 C C . LEU A 1 192 ? -16.653 -6.976 21.336 1.00 87.56 192 LEU A C 1
ATOM 1534 O O . LEU A 1 192 ? -17.386 -7.618 22.091 1.00 87.56 192 LEU A O 1
ATOM 1538 N N . GLN A 1 193 ? -15.837 -6.020 21.785 1.00 87.44 193 GLN A N 1
ATOM 1539 C CA . GLN A 1 193 ? -15.823 -5.574 23.179 1.00 87.44 193 GLN A CA 1
ATOM 1540 C C . GLN A 1 193 ? -17.142 -4.886 23.564 1.00 87.44 193 GLN A C 1
ATOM 1542 O O . GLN A 1 193 ? -17.666 -5.109 24.655 1.00 87.44 193 GLN A O 1
ATOM 1547 N N . ALA A 1 194 ? -17.715 -4.076 22.672 1.00 86.25 194 ALA A N 1
ATOM 1548 C CA . ALA A 1 194 ? -18.972 -3.372 22.903 1.00 86.25 194 ALA A CA 1
ATOM 1549 C C . ALA A 1 194 ? -20.180 -4.306 23.075 1.00 86.25 194 ALA A C 1
ATOM 1551 O O . ALA A 1 194 ? -21.104 -3.977 23.814 1.00 86.25 194 ALA A O 1
ATOM 1552 N N . ILE A 1 195 ? -20.168 -5.487 22.467 1.00 85.00 195 ILE A N 1
ATOM 1553 C CA . ILE A 1 195 ? -21.252 -6.470 22.628 1.00 85.00 195 ILE A CA 1
ATOM 1554 C C . ILE A 1 195 ? -20.958 -7.523 23.704 1.00 85.00 195 ILE A C 1
ATOM 1556 O O . ILE A 1 195 ? -21.848 -8.281 24.089 1.00 85.00 195 ILE A O 1
ATOM 1560 N N . SER A 1 196 ? -19.726 -7.602 24.222 1.00 78.75 196 SER A N 1
ATOM 1561 C CA . SER A 1 196 ? -19.403 -8.538 25.300 1.00 78.75 196 SER A CA 1
ATOM 1562 C C . SER A 1 196 ? -19.875 -7.993 26.652 1.00 78.75 196 SER A C 1
ATOM 1564 O O . SER A 1 196 ? -19.331 -7.010 27.157 1.00 78.75 196 SER A O 1
ATOM 1566 N N . MET A 1 197 ? -20.874 -8.638 27.260 1.00 63.56 197 MET A N 1
ATOM 1567 C CA . MET A 1 197 ? -21.310 -8.371 28.634 1.00 63.56 197 MET A CA 1
ATOM 1568 C C . MET A 1 197 ? -20.591 -9.300 29.614 1.00 63.56 197 MET A C 1
ATOM 1570 O O . MET A 1 197 ? -21.119 -10.349 29.984 1.00 63.56 197 MET A O 1
ATOM 1574 N N . LYS A 1 198 ? -19.384 -8.938 30.053 1.00 68.50 198 LYS A N 1
ATOM 1575 C CA . LYS A 1 198 ? -18.783 -9.567 31.237 1.00 68.50 198 LYS A CA 1
ATOM 1576 C C . LYS A 1 198 ? -18.781 -8.567 32.396 1.00 68.50 198 LYS A C 1
ATOM 1578 O O . LYS A 1 198 ? -18.221 -7.481 32.241 1.00 68.50 198 LYS A O 1
ATOM 1583 N N . PRO A 1 199 ? -19.402 -8.897 33.545 1.00 63.94 199 PRO A N 1
ATOM 1584 C CA . PRO A 1 199 ? -19.319 -8.067 34.743 1.00 63.94 199 PRO A CA 1
ATOM 1585 C C . PRO A 1 199 ? -17.855 -7.785 35.106 1.00 63.94 199 PRO A C 1
ATOM 1587 O O . PRO A 1 199 ? -17.036 -8.701 35.109 1.00 63.94 199 PRO A O 1
ATOM 1590 N N . GLY A 1 200 ? -17.520 -6.520 35.372 1.00 69.06 200 GLY A N 1
ATOM 1591 C CA . GLY A 1 200 ? -16.159 -6.099 35.731 1.00 69.06 200 GLY A CA 1
ATOM 1592 C C . GLY A 1 200 ? -15.166 -5.984 34.566 1.00 69.06 200 GLY A C 1
ATOM 1593 O O . GLY A 1 200 ? -13.995 -5.701 34.804 1.00 69.06 200 GLY A O 1
ATOM 1594 N N . GLN A 1 201 ? -15.592 -6.175 33.312 1.00 75.62 201 GLN A N 1
ATOM 1595 C CA . GLN A 1 201 ? -14.718 -5.961 32.158 1.00 75.62 201 GLN A CA 1
ATOM 1596 C C . GLN A 1 201 ? -14.427 -4.466 31.977 1.00 75.62 201 GLN A C 1
ATOM 1598 O O . GLN A 1 201 ? -15.326 -3.677 31.683 1.00 75.62 201 GLN A O 1
ATOM 1603 N N . ALA A 1 202 ? -13.160 -4.082 32.132 1.00 77.94 202 ALA A N 1
ATOM 1604 C CA . ALA A 1 202 ? -12.700 -2.743 31.794 1.00 77.94 202 ALA A CA 1
ATOM 1605 C C . ALA A 1 202 ? -12.711 -2.567 30.268 1.00 77.94 202 ALA A C 1
ATOM 1607 O O . ALA A 1 202 ? -12.118 -3.361 29.536 1.00 77.94 202 ALA A O 1
ATOM 1608 N N . PHE A 1 203 ? -13.402 -1.532 29.790 1.00 82.81 203 PHE A N 1
ATOM 1609 C CA . PHE A 1 203 ? -13.389 -1.135 28.384 1.00 82.81 203 PHE A CA 1
ATOM 1610 C C . PHE A 1 203 ? -12.413 0.012 28.176 1.00 82.81 203 PHE A C 1
ATOM 1612 O O . PHE A 1 203 ? -12.272 0.874 29.042 1.00 82.81 203 PHE A O 1
ATOM 1619 N N . HIS A 1 204 ? -11.811 0.070 26.988 1.00 87.88 204 HIS A N 1
ATOM 1620 C CA . HIS A 1 204 ? -11.093 1.267 26.568 1.00 87.88 204 HIS A CA 1
ATOM 1621 C C . HIS A 1 204 ? -12.039 2.492 26.609 1.00 87.88 204 HIS A C 1
ATOM 1623 O O . HIS A 1 204 ? -13.204 2.353 26.208 1.00 87.88 204 HIS A O 1
ATOM 1629 N N . PRO A 1 205 ? -11.589 3.689 27.040 1.00 88.56 205 PRO A N 1
ATOM 1630 C CA . PRO A 1 205 ? -12.452 4.869 27.176 1.00 88.56 205 PRO A CA 1
ATOM 1631 C C . PRO A 1 205 ? -13.248 5.210 25.909 1.00 88.56 205 PRO A C 1
ATOM 1633 O O . PRO A 1 205 ? -14.446 5.489 25.979 1.00 88.56 205 PRO A O 1
ATOM 1636 N N . LEU A 1 206 ? -12.622 5.087 24.732 1.00 89.69 206 LEU A N 1
ATOM 1637 C CA . LEU A 1 206 ? -13.295 5.298 23.442 1.00 89.69 206 LEU A CA 1
ATOM 1638 C C . LEU A 1 206 ? -14.429 4.293 23.196 1.00 89.69 206 LEU A C 1
ATOM 1640 O O . LEU A 1 206 ? -15.492 4.672 22.714 1.00 89.69 206 LEU A O 1
ATOM 1644 N N . VAL A 1 207 ? -14.241 3.024 23.577 1.00 89.50 207 VAL A N 1
ATOM 1645 C CA . VAL A 1 207 ? -15.286 1.993 23.467 1.00 89.50 207 VAL A CA 1
ATOM 1646 C C . VAL A 1 207 ? -16.438 2.330 24.407 1.00 89.50 207 VAL A C 1
ATOM 1648 O O . VAL A 1 207 ? -17.593 2.278 23.999 1.00 89.50 207 VAL A O 1
ATOM 1651 N N . LYS A 1 208 ? -16.148 2.733 25.650 1.00 87.62 208 LYS A N 1
ATOM 1652 C CA . LYS A 1 208 ? -17.172 3.144 26.624 1.00 87.62 208 LYS A CA 1
ATOM 1653 C C . LYS A 1 208 ? -18.002 4.327 26.110 1.00 87.62 208 LYS A C 1
ATOM 1655 O O . LYS A 1 208 ? -19.227 4.279 26.194 1.00 87.62 208 LYS A O 1
ATOM 1660 N N . ARG A 1 209 ? -17.353 5.348 25.535 1.00 87.75 209 ARG A N 1
ATOM 1661 C CA . ARG A 1 209 ? -18.027 6.514 24.937 1.00 87.75 209 ARG A CA 1
ATOM 1662 C C . ARG A 1 209 ? -18.865 6.126 23.715 1.00 87.75 209 ARG A C 1
ATOM 1664 O O . ARG A 1 209 ? -20.047 6.454 23.679 1.00 87.75 209 ARG A O 1
ATOM 1671 N N . ALA A 1 210 ? -18.311 5.350 22.781 1.00 89.56 210 ALA A N 1
ATOM 1672 C CA . ALA A 1 210 ? -19.044 4.859 21.610 1.00 89.56 210 ALA A CA 1
ATOM 1673 C C . ALA A 1 210 ? -20.246 3.976 21.992 1.00 89.56 210 ALA A C 1
ATOM 1675 O O . ALA A 1 210 ? -21.294 4.042 21.364 1.00 89.56 210 ALA A O 1
ATOM 1676 N N . ARG A 1 211 ? -20.150 3.175 23.062 1.00 87.19 211 ARG A N 1
ATOM 1677 C CA . ARG A 1 211 ? -21.293 2.393 23.575 1.00 87.19 211 ARG A CA 1
ATOM 1678 C C . ARG A 1 211 ? -22.433 3.286 24.071 1.00 87.19 211 ARG A C 1
ATOM 1680 O O . ARG A 1 211 ? -23.597 2.906 23.958 1.00 87.19 211 ARG A O 1
ATOM 1687 N N . GLY A 1 212 ? -22.107 4.456 24.621 1.00 83.56 212 GLY A N 1
ATOM 1688 C CA . GLY A 1 212 ? -23.081 5.419 25.133 1.00 83.56 212 GLY A CA 1
ATOM 1689 C C . GLY A 1 212 ? -24.019 5.983 24.062 1.00 83.56 212 GLY A C 1
ATOM 1690 O O . GLY A 1 212 ? -25.137 6.363 24.396 1.00 83.56 212 GLY A O 1
ATOM 1691 N N . THR A 1 213 ? -23.619 5.984 22.786 1.00 82.88 213 THR A N 1
ATOM 1692 C CA . THR A 1 213 ? -24.427 6.547 21.687 1.00 82.88 213 THR A CA 1
ATOM 1693 C C . THR A 1 213 ? -25.516 5.602 21.173 1.00 82.88 213 THR A C 1
ATOM 1695 O O . THR A 1 213 ? -26.425 6.043 20.475 1.00 82.88 213 THR A O 1
ATOM 1698 N N . ILE A 1 214 ? -25.452 4.312 21.522 1.00 79.38 214 ILE A N 1
ATOM 1699 C CA . ILE A 1 214 ? -26.349 3.265 20.990 1.00 79.38 214 ILE A CA 1
ATOM 1700 C C . ILE A 1 214 ? -27.354 2.781 22.029 1.00 79.38 214 ILE A C 1
ATOM 1702 O O . ILE A 1 214 ? -28.439 2.330 21.683 1.00 79.38 214 ILE A O 1
ATOM 1706 N N . GLY A 1 215 ? -27.031 2.932 23.313 1.00 71.75 215 GLY A N 1
ATOM 1707 C CA . GLY A 1 215 ? -27.879 2.475 24.407 1.00 71.75 215 GLY A CA 1
ATOM 1708 C C . GLY A 1 215 ? -27.717 0.980 24.703 1.00 71.75 215 GLY A C 1
ATOM 1709 O O . GLY A 1 215 ? -27.364 0.162 23.855 1.00 71.75 215 GLY A O 1
ATOM 1710 N N . ALA A 1 216 ? -27.955 0.604 25.961 1.00 71.44 216 ALA A N 1
ATOM 1711 C CA . ALA A 1 216 ? -27.689 -0.750 26.450 1.00 71.44 216 ALA A CA 1
ATOM 1712 C C . ALA A 1 216 ? -28.636 -1.820 25.875 1.00 71.44 216 ALA A C 1
ATOM 1714 O O . ALA A 1 216 ? -28.264 -2.989 25.825 1.00 71.44 216 ALA A O 1
ATOM 1715 N N . PHE A 1 217 ? -29.846 -1.442 25.456 1.00 70.38 217 PHE A N 1
ATOM 1716 C CA . PHE A 1 217 ? -30.828 -2.373 24.893 1.00 70.38 217 PHE A CA 1
ATOM 1717 C C . PHE A 1 217 ? -30.427 -2.836 23.484 1.00 70.38 217 PHE A C 1
ATOM 1719 O O . PHE A 1 217 ? -30.356 -4.037 23.228 1.00 70.38 217 PHE A O 1
ATOM 1726 N N . ASP A 1 218 ? -30.058 -1.893 22.614 1.00 71.69 218 ASP A N 1
ATOM 1727 C CA . ASP A 1 218 ? -29.627 -2.149 21.232 1.00 71.69 218 ASP A CA 1
ATOM 1728 C C . ASP A 1 218 ? -28.324 -2.965 21.156 1.00 71.69 218 ASP A C 1
ATOM 1730 O O . ASP A 1 218 ? -28.111 -3.702 20.196 1.00 71.69 218 ASP A O 1
ATOM 1734 N N . LEU A 1 219 ? -27.454 -2.855 22.168 1.00 73.12 219 LEU A N 1
ATOM 1735 C CA . LEU A 1 219 ? -26.196 -3.608 22.243 1.00 73.12 219 LEU A CA 1
ATOM 1736 C C . LEU A 1 219 ? -26.364 -5.041 22.770 1.00 73.12 219 LEU A C 1
ATOM 1738 O O . LEU A 1 219 ? -25.573 -5.912 22.410 1.00 73.12 219 LEU A O 1
ATOM 1742 N N . ASN A 1 220 ? -27.345 -5.280 23.650 1.00 68.62 220 ASN A N 1
ATOM 1743 C CA . ASN A 1 220 ? -27.394 -6.499 24.468 1.00 68.62 220 ASN A CA 1
ATOM 1744 C C . ASN A 1 220 ? -28.659 -7.352 24.285 1.00 68.62 220 ASN A C 1
ATOM 1746 O O . ASN A 1 220 ? -28.640 -8.527 24.647 1.00 68.62 220 ASN A O 1
ATOM 1750 N N . VAL A 1 221 ? -29.758 -6.777 23.788 1.00 61.88 221 VAL A N 1
ATOM 1751 C CA . VAL A 1 221 ? -31.088 -7.419 23.773 1.00 61.88 221 VAL A CA 1
ATOM 1752 C C . VAL A 1 221 ? -31.685 -7.481 22.369 1.00 61.88 221 VAL A C 1
ATOM 1754 O O . VAL A 1 221 ? -32.372 -8.450 22.052 1.00 61.88 221 VAL A O 1
ATOM 1757 N N . GLY A 1 222 ? -31.408 -6.491 21.515 1.00 56.03 222 GLY A N 1
ATOM 1758 C CA . GLY A 1 222 ? -31.781 -6.556 20.103 1.00 56.03 222 GLY A CA 1
ATOM 1759 C C . GLY A 1 222 ? -31.108 -7.740 19.405 1.00 56.03 222 GLY A C 1
ATOM 1760 O O . GLY A 1 222 ? -29.948 -8.059 19.687 1.00 56.03 222 GLY A O 1
ATOM 1761 N N . GLU A 1 223 ? -31.810 -8.386 18.465 1.00 56.88 223 GLU A N 1
ATOM 1762 C CA . GLU A 1 223 ? -31.123 -9.163 17.426 1.00 56.88 223 GLU A CA 1
ATOM 1763 C C . GLU A 1 223 ? -29.990 -8.286 16.900 1.00 56.88 223 GLU A C 1
ATOM 1765 O O . GLU A 1 223 ? -30.222 -7.101 16.680 1.00 56.88 223 GLU A O 1
ATOM 1770 N N . ARG A 1 224 ? -28.770 -8.829 16.806 1.00 67.50 224 ARG A N 1
ATOM 1771 C CA . ARG A 1 224 ? -27.540 -8.096 16.464 1.00 67.50 224 ARG A CA 1
ATOM 1772 C C . ARG A 1 224 ? -27.699 -7.387 15.118 1.00 67.50 224 ARG A C 1
ATOM 1774 O O . ARG A 1 224 ? -27.299 -7.913 14.081 1.00 67.50 224 ARG A O 1
ATOM 1781 N N . ASP A 1 225 ? -28.332 -6.222 15.150 1.00 76.12 225 ASP A N 1
ATOM 1782 C CA . ASP A 1 225 ? -28.770 -5.520 13.964 1.00 76.12 225 ASP A CA 1
ATOM 1783 C C . ASP A 1 225 ? -27.548 -4.862 13.346 1.00 76.12 225 ASP A C 1
ATOM 1785 O O . ASP A 1 225 ? -26.772 -4.159 14.005 1.00 76.12 225 ASP A O 1
ATOM 1789 N N . ARG A 1 226 ? -27.401 -5.076 12.043 1.00 82.12 226 ARG A N 1
ATOM 1790 C CA . ARG A 1 226 ? -26.359 -4.467 11.231 1.00 82.12 226 ARG A CA 1
ATOM 1791 C C . ARG A 1 226 ? -26.394 -2.942 11.343 1.00 82.12 226 ARG A C 1
ATOM 1793 O O . ARG A 1 226 ? -25.343 -2.314 11.255 1.00 82.12 226 ARG A O 1
ATOM 1800 N N . ASN A 1 227 ? -27.559 -2.336 11.587 1.00 85.06 227 ASN A N 1
ATOM 1801 C CA . ASN A 1 227 ? -27.645 -0.891 11.812 1.00 85.06 227 ASN A CA 1
ATOM 1802 C C . ASN A 1 227 ? -26.993 -0.456 13.127 1.00 85.06 227 ASN A C 1
ATOM 1804 O O . ASN A 1 227 ? -26.330 0.577 13.162 1.00 85.06 227 ASN A O 1
ATOM 1808 N N . SER A 1 228 ? -27.158 -1.216 14.211 1.00 85.19 228 SER A N 1
ATOM 1809 C CA . SER A 1 228 ? -26.510 -0.913 15.494 1.00 85.19 228 SER A CA 1
ATOM 1810 C C . SER A 1 228 ? -24.997 -1.096 15.406 1.00 85.19 228 SER A C 1
ATOM 1812 O O . SER A 1 228 ? -24.254 -0.243 15.882 1.00 85.19 228 SER A O 1
ATOM 1814 N N . GLU A 1 229 ? -24.532 -2.131 14.705 1.00 88.06 229 GLU A N 1
ATOM 1815 C CA . GLU A 1 229 ? -23.106 -2.303 14.408 1.00 88.06 229 GLU A CA 1
ATOM 1816 C C . GLU A 1 229 ? -22.541 -1.122 13.601 1.00 88.06 229 GLU A C 1
ATOM 1818 O O . GLU A 1 229 ? -21.510 -0.560 13.967 1.00 88.06 229 GLU A O 1
ATOM 1823 N N . MET A 1 230 ? -23.215 -0.702 12.524 1.00 88.94 230 MET A N 1
ATOM 1824 C CA . MET A 1 230 ? -22.748 0.418 11.697 1.00 88.94 230 MET A CA 1
ATOM 1825 C C . MET A 1 230 ? -22.719 1.735 12.473 1.00 88.94 230 MET A C 1
ATOM 1827 O O . MET A 1 230 ? -21.710 2.438 12.423 1.00 88.94 230 MET A O 1
ATOM 1831 N N . ARG A 1 231 ? -23.777 2.040 13.236 1.00 89.38 231 ARG A N 1
ATOM 1832 C CA . ARG A 1 231 ? -23.818 3.219 14.115 1.00 89.38 231 ARG A CA 1
ATOM 1833 C C . ARG A 1 231 ? -22.669 3.193 15.126 1.00 89.38 231 ARG A C 1
ATOM 1835 O O . ARG A 1 231 ? -22.064 4.231 15.380 1.00 89.38 231 ARG A O 1
ATOM 1842 N N . PHE A 1 232 ? -22.325 2.014 15.656 1.00 91.94 232 PHE A N 1
ATOM 1843 C CA . PHE A 1 232 ? -21.235 1.876 16.628 1.00 91.94 232 PHE A CA 1
ATOM 1844 C C . PHE A 1 232 ? -19.902 2.185 15.988 1.00 91.94 232 PHE A C 1
ATOM 1846 O O . PHE A 1 232 ? -19.146 3.014 16.487 1.00 91.94 232 PHE A O 1
ATOM 1853 N N . LYS A 1 233 ? -19.622 1.507 14.875 1.00 92.19 233 LYS A N 1
ATOM 1854 C CA . LYS A 1 233 ? -18.356 1.638 14.167 1.00 92.19 233 LYS A CA 1
ATOM 1855 C C . LYS A 1 233 ? -18.143 3.073 13.696 1.00 92.19 233 LYS A C 1
ATOM 1857 O O . LYS A 1 233 ? -17.034 3.570 13.832 1.00 92.19 233 LYS A O 1
ATOM 1862 N N . GLN A 1 234 ? -19.196 3.754 13.239 1.00 92.25 234 GLN A N 1
ATOM 1863 C CA . GLN A 1 234 ? -19.147 5.176 12.882 1.00 92.25 234 GLN A CA 1
ATOM 1864 C C . GLN A 1 234 ? -18.821 6.063 14.088 1.00 92.25 234 GLN A C 1
ATOM 1866 O O . GLN A 1 234 ? -17.834 6.792 14.042 1.00 92.25 234 GLN A O 1
ATOM 1871 N N . ALA A 1 235 ? -19.569 5.948 15.190 1.00 91.19 235 ALA A N 1
ATOM 1872 C CA . ALA A 1 235 ? -19.311 6.742 16.393 1.00 91.19 235 ALA A CA 1
ATOM 1873 C C . ALA A 1 235 ? -17.905 6.486 16.965 1.00 91.19 235 ALA A C 1
ATOM 1875 O O . ALA A 1 235 ? -17.218 7.405 17.406 1.00 91.19 235 ALA A O 1
ATOM 1876 N N . TYR A 1 236 ? -17.449 5.233 16.938 1.00 93.38 236 TYR A N 1
ATOM 1877 C CA . TYR A 1 236 ? -16.107 4.870 17.375 1.00 93.38 236 TYR A CA 1
ATOM 1878 C C . TYR A 1 236 ? -15.023 5.450 16.459 1.00 93.38 236 TYR A C 1
ATOM 1880 O O . TYR A 1 236 ? -14.041 5.988 16.958 1.00 93.38 236 TYR A O 1
ATOM 1888 N N . LEU A 1 237 ? -15.202 5.379 15.136 1.00 92.38 237 LEU A N 1
ATOM 1889 C CA . LEU A 1 237 ? -14.282 5.972 14.160 1.00 92.38 237 LEU A CA 1
ATOM 1890 C C . LEU A 1 237 ? -14.181 7.491 14.311 1.00 92.38 237 LEU A C 1
ATOM 1892 O O . LEU A 1 237 ? -13.084 8.037 14.235 1.00 92.38 237 LEU A O 1
ATOM 1896 N N . GLU A 1 238 ? -15.296 8.174 14.562 1.00 91.62 238 GLU A N 1
ATOM 1897 C CA . GLU A 1 238 ? -15.301 9.616 14.826 1.00 91.62 238 GLU A CA 1
ATOM 1898 C C . GLU A 1 238 ? -14.488 9.960 16.076 1.00 91.62 238 GLU A C 1
ATOM 1900 O O . GLU A 1 238 ? -13.646 10.857 16.033 1.00 91.62 238 GLU A O 1
ATOM 1905 N N . LEU A 1 239 ? -14.682 9.207 17.163 1.00 90.88 239 LEU A N 1
ATOM 1906 C CA . LEU A 1 239 ? -13.912 9.360 18.400 1.00 90.88 239 LEU A CA 1
ATOM 1907 C C . LEU A 1 239 ? -12.427 9.023 18.212 1.00 90.88 239 LEU A C 1
ATOM 1909 O O . LEU A 1 239 ? -11.572 9.636 18.844 1.00 90.88 239 LEU A O 1
ATOM 1913 N N . LEU A 1 240 ? -12.121 8.052 17.352 1.00 89.81 240 LEU A N 1
ATOM 1914 C CA . LEU A 1 240 ? -10.759 7.644 17.034 1.00 89.81 240 LEU A CA 1
ATOM 1915 C C . LEU A 1 240 ? -10.031 8.706 16.202 1.00 89.81 240 LEU A C 1
ATOM 1917 O O . LEU A 1 240 ? -8.858 8.967 16.430 1.00 89.81 240 LEU A O 1
ATOM 1921 N N . ARG A 1 241 ? -10.712 9.339 15.244 1.00 86.88 241 ARG A N 1
ATOM 1922 C CA . ARG A 1 241 ? -10.124 10.387 14.395 1.00 86.88 241 ARG A CA 1
ATOM 1923 C C . ARG A 1 241 ? -10.056 11.740 15.106 1.00 86.88 241 ARG A C 1
ATOM 1925 O O . ARG A 1 241 ? -9.169 12.531 14.807 1.00 86.88 241 ARG A O 1
ATOM 1932 N N . ASN A 1 242 ? -10.954 11.982 16.061 1.00 84.19 242 ASN A N 1
ATOM 1933 C CA . ASN A 1 242 ? -11.024 13.208 16.853 1.00 84.19 242 ASN A CA 1
ATOM 1934 C C . ASN A 1 242 ? -11.075 12.888 18.357 1.00 84.19 242 ASN A C 1
ATOM 1936 O O . ASN A 1 242 ? -12.128 13.050 18.986 1.00 84.19 242 ASN A O 1
ATOM 1940 N N . PRO A 1 243 ? -9.960 12.449 18.968 1.00 68.56 243 PRO A N 1
ATOM 1941 C CA . PRO A 1 243 ? -9.917 12.255 20.408 1.00 68.56 243 PRO A CA 1
ATOM 1942 C C . PRO A 1 243 ? -10.061 13.622 21.091 1.00 68.56 243 PRO A C 1
ATOM 1944 O O . PRO A 1 243 ? -9.150 14.445 21.087 1.00 68.56 243 PRO A O 1
ATOM 1947 N N . SER A 1 244 ? -11.228 13.908 21.668 1.00 60.62 244 SER A N 1
ATOM 1948 C CA . SER A 1 244 ? -11.400 15.075 22.544 1.00 60.62 244 SER A CA 1
ATOM 1949 C C . SER A 1 244 ? -10.410 14.982 23.715 1.00 60.62 244 SER A C 1
ATOM 1951 O O . SER A 1 244 ? -10.302 13.896 24.285 1.00 60.62 244 SER A O 1
ATOM 1953 N N . MET A 1 245 ? -9.749 16.080 24.110 1.00 50.50 245 MET A N 1
ATOM 1954 C CA . MET A 1 245 ? -8.710 16.135 25.170 1.00 50.50 245 MET A CA 1
ATOM 1955 C C . MET A 1 245 ? -9.069 15.389 26.471 1.00 50.50 245 MET A C 1
ATOM 1957 O O . MET A 1 245 ? -8.204 14.776 27.084 1.00 50.50 245 MET A O 1
ATOM 1961 N N . GLU A 1 246 ? -10.348 15.334 26.840 1.00 50.62 246 GLU A N 1
ATOM 1962 C CA . GLU A 1 246 ? -10.846 14.577 28.001 1.00 50.62 246 GLU A CA 1
ATOM 1963 C C . GLU A 1 246 ? -10.600 13.054 27.934 1.00 50.62 246 GLU A C 1
ATOM 1965 O O . GLU A 1 246 ? -10.665 12.367 28.947 1.00 50.62 246 GLU A O 1
ATOM 1970 N N . THR A 1 247 ? -10.336 12.487 26.751 1.00 49.81 247 THR A N 1
ATOM 1971 C CA . THR A 1 247 ? -10.060 11.042 26.590 1.00 49.81 247 THR A CA 1
ATOM 1972 C C . THR A 1 247 ? -8.731 10.600 27.203 1.00 49.81 247 THR A C 1
ATOM 1974 O O . THR A 1 247 ? -8.530 9.399 27.386 1.00 49.81 247 THR A O 1
ATOM 1977 N N . LEU A 1 248 ? -7.852 11.545 27.548 1.00 50.66 248 LEU A N 1
ATOM 1978 C CA . LEU A 1 248 ? -6.558 11.292 28.186 1.00 50.66 248 LEU A CA 1
ATOM 1979 C C . LEU A 1 248 ? -6.590 11.479 29.716 1.00 50.66 248 LEU A C 1
ATOM 1981 O O . LEU A 1 248 ? -5.653 11.050 30.384 1.00 50.66 248 LEU A O 1
ATOM 1985 N N . GLU A 1 249 ? -7.650 12.081 30.271 1.00 44.91 249 GLU A N 1
ATOM 1986 C CA . GLU A 1 249 ? -7.713 12.515 31.679 1.00 44.91 249 GLU A CA 1
ATOM 1987 C C . GLU A 1 249 ? -8.502 11.581 32.617 1.00 44.91 249 GLU A C 1
ATOM 1989 O O . GLU A 1 249 ? -8.428 11.755 33.828 1.00 44.91 249 GLU A O 1
ATOM 1994 N N . ASP A 1 250 ? -9.152 10.518 32.124 1.00 43.16 250 ASP A N 1
ATOM 1995 C CA . ASP A 1 250 ? -9.812 9.502 32.979 1.00 43.16 250 ASP A CA 1
ATOM 1996 C C . ASP A 1 250 ? -8.809 8.584 33.738 1.00 43.16 250 ASP A C 1
ATOM 1998 O O . ASP A 1 250 ? -9.156 7.494 34.199 1.00 43.16 250 ASP A O 1
ATOM 2002 N N . GLN A 1 251 ? -7.550 9.012 33.893 1.00 46.03 251 GLN A N 1
ATOM 2003 C CA . GLN A 1 251 ? -6.592 8.411 34.820 1.00 46.03 251 GLN A CA 1
ATOM 2004 C C . GLN A 1 251 ? -6.811 8.958 36.237 1.00 46.03 251 GLN A C 1
ATOM 2006 O O . GLN A 1 251 ? -5.997 9.720 36.756 1.00 46.03 251 GLN A O 1
ATOM 2011 N N . GLU A 1 252 ? -7.863 8.507 36.918 1.00 34.47 252 GLU A N 1
ATOM 2012 C CA . GLU A 1 252 ? -7.710 8.347 38.363 1.00 34.47 252 GLU A CA 1
ATOM 2013 C C . GLU A 1 252 ? -6.831 7.109 38.592 1.00 34.47 252 GLU A C 1
ATOM 2015 O O . GLU A 1 252 ? -7.157 6.026 38.087 1.00 34.47 252 GLU A O 1
ATOM 2020 N N . PRO A 1 253 ? -5.706 7.209 39.324 1.00 38.34 253 PRO A N 1
ATOM 2021 C CA . PRO A 1 253 ? -5.030 6.018 39.794 1.00 38.34 253 PRO A CA 1
ATOM 2022 C C . PRO A 1 253 ? -6.035 5.264 40.661 1.00 38.34 253 PRO A C 1
ATOM 2024 O O . PRO A 1 253 ? -6.437 5.749 41.718 1.00 38.34 253 PRO A O 1
ATOM 2027 N N . THR A 1 254 ? -6.452 4.078 40.218 1.00 39.94 254 THR A N 1
ATOM 2028 C CA . THR A 1 254 ? -7.160 3.124 41.069 1.00 39.94 254 THR A CA 1
ATOM 2029 C C . THR A 1 254 ? -6.237 2.759 42.223 1.00 39.94 254 THR A C 1
ATOM 2031 O O . THR A 1 254 ? -5.480 1.791 42.157 1.00 39.94 254 THR A O 1
ATOM 2034 N N . VAL A 1 255 ? -6.287 3.550 43.291 1.00 40.09 255 VAL A N 1
ATOM 2035 C CA . VAL A 1 255 ? -5.962 3.074 44.625 1.00 40.09 255 VAL A CA 1
ATOM 2036 C C . VAL A 1 255 ? -6.986 1.973 44.883 1.00 40.09 255 VAL A C 1
ATOM 2038 O O . VAL A 1 255 ? -8.187 2.242 44.783 1.00 40.09 255 VAL A O 1
ATOM 2041 N N . PRO A 1 256 ? -6.575 0.721 45.137 1.00 37.16 256 PRO A N 1
ATOM 2042 C CA . PRO A 1 256 ? -7.530 -0.285 45.555 1.00 37.16 256 PRO A CA 1
ATOM 2043 C C . PRO A 1 256 ? -8.176 0.240 46.835 1.00 37.16 256 PRO A C 1
ATOM 2045 O O . PRO A 1 256 ? -7.495 0.431 47.842 1.00 37.16 256 PRO A O 1
ATOM 2048 N N . VAL A 1 257 ? -9.479 0.526 46.778 1.00 42.81 257 VAL A N 1
ATOM 2049 C CA . VAL A 1 257 ? -10.272 0.762 47.981 1.00 42.81 257 VAL A CA 1
ATOM 2050 C C . VAL A 1 257 ? -10.085 -0.494 48.817 1.00 42.81 257 VAL A C 1
ATOM 2052 O O . VAL A 1 257 ? -10.508 -1.579 48.410 1.00 42.81 257 VAL A O 1
ATOM 2055 N N . ALA A 1 258 ? -9.363 -0.366 49.930 1.00 39.62 258 ALA A N 1
ATOM 2056 C CA . ALA A 1 258 ? -9.296 -1.414 50.924 1.00 39.62 258 ALA A CA 1
ATOM 2057 C C . ALA A 1 258 ? -10.746 -1.722 51.294 1.00 39.62 258 ALA A C 1
ATOM 2059 O O . ALA A 1 258 ? -11.468 -0.858 51.790 1.00 39.62 258 ALA A O 1
ATOM 2060 N N . ALA A 1 259 ? -11.204 -2.920 50.942 1.00 43.34 259 ALA A N 1
ATOM 2061 C CA . ALA A 1 259 ? -12.469 -3.409 51.436 1.00 43.34 259 ALA A CA 1
ATOM 2062 C C . ALA A 1 259 ? -12.310 -3.525 52.954 1.00 43.34 259 ALA A C 1
ATOM 2064 O O . ALA A 1 259 ? -11.681 -4.468 53.435 1.00 43.34 259 ALA A O 1
ATOM 2065 N N . ASP A 1 260 ? -12.836 -2.548 53.692 1.00 42.22 260 ASP A N 1
ATOM 2066 C CA . ASP A 1 260 ? -13.087 -2.686 55.120 1.00 42.22 260 ASP A CA 1
ATOM 2067 C C . ASP A 1 260 ? -14.153 -3.772 55.270 1.00 42.22 260 ASP A C 1
ATOM 2069 O O . ASP A 1 260 ? -15.361 -3.529 55.252 1.00 42.22 260 ASP A O 1
ATOM 2073 N N . TYR A 1 261 ? -13.694 -5.019 55.342 1.00 44.34 261 TYR A N 1
ATOM 2074 C CA . TYR A 1 261 ? -14.514 -6.113 55.819 1.00 44.34 261 TYR A CA 1
ATOM 2075 C C . TYR A 1 261 ? -14.862 -5.793 57.271 1.00 44.34 261 TYR A C 1
ATOM 2077 O O . TYR A 1 261 ? -14.008 -5.872 58.154 1.00 44.34 261 TYR A O 1
ATOM 2085 N N . MET A 1 262 ? -16.118 -5.419 57.521 1.00 44.12 262 MET A N 1
ATOM 2086 C CA . MET A 1 262 ? -16.654 -5.441 58.876 1.00 44.12 262 MET A CA 1
ATOM 2087 C C . MET A 1 262 ? -16.531 -6.868 59.410 1.00 44.12 262 MET A C 1
ATOM 2089 O O . MET A 1 262 ? -17.152 -7.791 58.879 1.00 44.12 262 MET A O 1
ATOM 2093 N N . ASP A 1 263 ? -15.717 -7.037 60.450 1.00 56.25 263 ASP A N 1
ATOM 2094 C CA . ASP A 1 263 ? -15.625 -8.281 61.202 1.00 56.25 263 ASP A CA 1
ATOM 2095 C C . ASP A 1 263 ? -17.018 -8.647 61.728 1.00 56.25 263 ASP A C 1
ATOM 2097 O O . ASP A 1 263 ? -17.690 -7.846 62.383 1.00 56.25 263 ASP A O 1
ATOM 2101 N N . THR A 1 264 ? -17.439 -9.876 61.442 1.00 53.91 264 THR A N 1
ATOM 2102 C CA . THR A 1 264 ? -18.659 -10.522 61.937 1.00 53.91 264 THR A CA 1
ATOM 2103 C C . THR A 1 264 ? -18.876 -10.383 63.446 1.00 53.91 264 THR A C 1
ATOM 2105 O O . THR A 1 264 ? -20.028 -10.357 63.877 1.00 53.91 264 THR A O 1
ATOM 2108 N N . ALA A 1 265 ? -17.819 -10.217 64.249 1.00 56.59 265 ALA A N 1
ATOM 2109 C CA . ALA A 1 265 ? -17.950 -9.918 65.677 1.00 56.59 265 ALA A CA 1
ATOM 2110 C C . ALA A 1 265 ? -18.641 -8.563 65.947 1.00 56.59 265 ALA A C 1
ATOM 2112 O O . ALA A 1 265 ? -19.417 -8.435 66.888 1.00 56.59 265 ALA A O 1
ATOM 2113 N N . SER A 1 266 ? -18.441 -7.573 65.073 1.00 54.50 266 SER A N 1
ATOM 2114 C CA . SER A 1 266 ? -18.986 -6.211 65.213 1.00 54.50 266 SER A CA 1
ATOM 2115 C C . SER A 1 266 ? -20.485 -6.115 64.900 1.00 54.50 266 SER A C 1
ATOM 2117 O O . SER A 1 266 ? -21.124 -5.126 65.258 1.00 54.50 266 SER A O 1
ATOM 2119 N N . MET A 1 267 ? -21.060 -7.111 64.211 1.00 46.25 267 MET A N 1
ATOM 2120 C CA . MET A 1 267 ? -22.494 -7.133 63.886 1.00 46.25 267 MET A CA 1
ATOM 2121 C C . MET A 1 267 ? -23.364 -7.705 65.012 1.00 46.25 267 MET A C 1
ATOM 2123 O O . MET A 1 267 ? -24.562 -7.434 65.034 1.00 46.25 267 MET A O 1
ATOM 2127 N N . LEU A 1 268 ? -22.790 -8.477 65.939 1.00 49.03 268 LEU A N 1
ATOM 2128 C CA . LEU A 1 268 ? -23.549 -9.150 67.000 1.00 49.03 268 LEU A CA 1
ATOM 2129 C C . LEU A 1 268 ? -23.792 -8.277 68.241 1.00 49.03 268 LEU A C 1
ATOM 2131 O O . LEU A 1 268 ? -24.708 -8.575 68.994 1.00 49.03 268 LEU A O 1
ATOM 2135 N N . ASP A 1 269 ? -23.068 -7.167 68.401 1.00 48.72 269 ASP A N 1
ATOM 2136 C CA . ASP A 1 269 ? -23.256 -6.209 69.509 1.00 48.72 269 ASP A CA 1
ATOM 2137 C C . ASP A 1 269 ? -24.363 -5.160 69.248 1.00 48.72 269 ASP A C 1
ATOM 2139 O O . ASP A 1 269 ? -24.527 -4.207 70.013 1.00 48.72 269 ASP A O 1
ATOM 2143 N N . ARG A 1 270 ? -25.124 -5.290 68.150 1.00 52.62 270 ARG A N 1
ATOM 2144 C CA . ARG A 1 270 ? -26.225 -4.370 67.787 1.00 52.62 270 ARG A CA 1
ATOM 2145 C C . ARG A 1 270 ? -27.611 -5.027 67.702 1.00 52.62 270 ARG A C 1
ATOM 2147 O O . ARG A 1 270 ? -28.529 -4.404 67.165 1.00 52.62 270 ARG A O 1
ATOM 2154 N N . LEU A 1 271 ? -27.771 -6.237 68.238 1.00 41.81 271 LEU A N 1
ATOM 2155 C CA . LEU A 1 271 ? -29.067 -6.887 68.489 1.00 41.81 271 LEU A CA 1
ATOM 2156 C C . LEU A 1 271 ? -29.303 -7.010 69.995 1.00 41.81 271 LEU A C 1
ATOM 2158 O O . LEU A 1 271 ? -30.475 -6.848 70.400 1.00 41.81 271 LEU A O 1
#

Organism: NCBI:txid629260

Secondary structure (DSSP, 8-state):
-----PPPHHHHHHHHHHHHHHHH-HHHHHHHH-SHHHHHHHHHHHHHHTT--HHHHHHHHHHHHT--GGGTTSPPPHHHHHHHHHHHHHSPPPHHHHHHHHHHHHHHHHTTTTTT---SSHHHHHHHHHHHHHHHHHHHHTT--HHHHHHHHHHHHH-GGGGTS---HHHHHHHHHHHHTTTPPPHHHHHHHHH---TT-PPPHHHHHHHHTT-HHHHHTS---HHHHHHHHHHHHHHHHS--GGGGT--------------THHHHTT-